Protein AF-A0A2N3E2C9-F1 (afdb_monomer)

Secondary structure (DSSP, 8-state):
-HHHHHHHIIIIIHHHHHHHHHTTTTTTTTS-TTSS-HHHHHHHHHHHH--HHHHHHHHHHHHHTT-HHHHHHHHHHHHHTT-PPPHHHHHHHHHHHHHHHHHHHHSTHHHHHHHSSSS---HHHHHHHHH-HHHHHHHHHHHHHHHHHHHT----HHHHHHHHHHHHHHHHHHHHTSTTHHHHHHHHHHHHHHHTT-S-HHHHHHHHHHHHHH--HHHHHHHHHH--TT-HHHHHHHHHHHHT-

Nearest PDB structures (foldseek):
  6yo8-assembly2_C  TM=3.132E-01  e=8.741E+00  Homo sapiens

Mean predicted aligned error: 12.41 Å

pLDDT: mean 72.97, std 18.37, range [33.19, 97.25]

Structure (mmCIF, N/CA/C/O backbone):
data_AF-A0A2N3E2C9-F1
#
_entry.id   AF-A0A2N3E2C9-F1
#
loop_
_atom_site.group_PDB
_atom_site.id
_atom_site.type_symbol
_atom_site.label_atom_id
_atom_site.label_alt_id
_atom_site.label_comp_id
_atom_site.label_asym_id
_atom_site.label_entity_id
_atom_site.label_seq_id
_atom_site.pdbx_PDB_ins_code
_atom_site.Cartn_x
_atom_site.Cartn_y
_atom_site.Cartn_z
_atom_site.occupancy
_atom_site.B_iso_or_equiv
_atom_site.auth_seq_id
_atom_site.auth_comp_id
_atom_site.auth_asym_id
_atom_site.auth_atom_id
_atom_site.pdbx_PDB_model_num
ATOM 1 N N . MET A 1 1 ? -4.154 -40.728 -37.761 1.00 55.84 1 MET A N 1
ATOM 2 C CA . MET A 1 1 ? -5.345 -39.916 -37.407 1.00 55.84 1 MET A CA 1
ATOM 3 C C . MET A 1 1 ? -5.747 -40.042 -35.940 1.00 55.84 1 MET A C 1
ATOM 5 O O . MET A 1 1 ? -5.733 -39.021 -35.275 1.00 55.84 1 MET A O 1
ATOM 9 N N . ARG A 1 2 ? -6.021 -41.240 -35.392 1.00 54.38 2 ARG A N 1
ATOM 10 C CA . ARG A 1 2 ? -6.391 -41.410 -33.965 1.00 54.38 2 ARG A CA 1
ATOM 11 C C . ARG A 1 2 ? -5.384 -40.816 -32.969 1.00 54.38 2 ARG A C 1
ATOM 13 O O . ARG A 1 2 ? -5.793 -40.107 -32.068 1.00 54.38 2 ARG A O 1
ATOM 20 N N . PHE A 1 3 ? -4.086 -41.024 -33.193 1.00 58.25 3 PHE A N 1
ATOM 21 C CA . PHE A 1 3 ? -3.029 -40.459 -32.345 1.00 58.25 3 PHE A CA 1
ATOM 22 C C . PHE A 1 3 ? -3.021 -38.923 -32.335 1.00 58.25 3 PHE A C 1
ATOM 24 O O . PHE A 1 3 ? -2.902 -38.310 -31.286 1.00 58.25 3 PHE A O 1
ATOM 31 N N . LEU A 1 4 ? -3.218 -38.303 -33.501 1.00 55.59 4 LEU A N 1
ATOM 32 C CA . LEU A 1 4 ? -3.217 -36.847 -33.657 1.00 55.59 4 LEU A CA 1
ATOM 33 C C . LEU A 1 4 ? -4.461 -36.221 -33.002 1.00 55.59 4 LEU A C 1
ATOM 35 O O . LEU A 1 4 ? -4.362 -35.188 -32.359 1.00 55.59 4 LEU A O 1
ATOM 39 N N . ILE A 1 5 ? -5.609 -36.902 -33.074 1.00 61.16 5 ILE A N 1
ATOM 40 C CA . ILE A 1 5 ? -6.845 -36.498 -32.387 1.00 61.16 5 ILE A CA 1
ATOM 41 C C . ILE A 1 5 ? -6.706 -36.659 -30.866 1.00 61.16 5 ILE A C 1
ATOM 43 O O . ILE A 1 5 ? -7.042 -35.737 -30.132 1.00 61.16 5 ILE A O 1
ATOM 47 N N . SER A 1 6 ? -6.166 -37.781 -30.381 1.00 53.38 6 SER A N 1
ATOM 48 C CA . SER A 1 6 ? -5.906 -37.982 -28.948 1.00 53.38 6 SER A CA 1
ATOM 49 C C . SER A 1 6 ? -4.900 -36.972 -28.394 1.00 53.38 6 SER A C 1
ATOM 51 O O . SER A 1 6 ? -5.087 -36.491 -27.283 1.00 53.38 6 SER A O 1
ATOM 53 N N . LEU A 1 7 ? -3.881 -36.605 -29.174 1.00 47.72 7 LEU A N 1
ATOM 54 C CA . LEU A 1 7 ? -2.896 -35.592 -28.801 1.00 47.72 7 LEU A CA 1
ATOM 55 C C . LEU A 1 7 ? -3.522 -34.193 -28.708 1.00 47.72 7 LEU A C 1
ATOM 57 O O . LEU A 1 7 ? -3.249 -33.469 -27.760 1.00 47.72 7 LEU A O 1
ATOM 61 N N . VAL A 1 8 ? -4.399 -33.831 -29.649 1.00 54.84 8 VAL A N 1
ATOM 62 C CA . VAL A 1 8 ? -5.126 -32.550 -29.630 1.00 54.84 8 VAL A CA 1
ATOM 63 C C . VAL A 1 8 ? -6.118 -32.488 -28.465 1.00 54.84 8 VAL A C 1
ATOM 65 O O . VAL A 1 8 ? -6.192 -31.472 -27.781 1.00 54.84 8 VAL A O 1
ATOM 68 N N . VAL A 1 9 ? -6.838 -33.577 -28.180 1.00 54.00 9 VAL A N 1
ATOM 69 C CA . VAL A 1 9 ? -7.725 -33.665 -27.007 1.00 54.00 9 VAL A CA 1
ATOM 70 C C . VAL A 1 9 ? -6.916 -33.549 -25.713 1.00 54.00 9 VAL A C 1
ATOM 72 O O . VAL A 1 9 ? -7.296 -32.804 -24.816 1.00 54.00 9 VAL A O 1
ATOM 75 N N . PHE A 1 10 ? -5.766 -34.213 -25.628 1.00 46.53 10 PHE A N 1
ATOM 76 C CA . PHE A 1 10 ? -4.900 -34.138 -24.455 1.00 46.53 10 PHE A CA 1
ATOM 77 C C . PHE A 1 10 ? -4.272 -32.747 -24.265 1.00 46.53 10 PHE A C 1
ATOM 79 O O . PHE A 1 10 ? -4.178 -32.282 -23.138 1.00 46.53 10 PHE A O 1
ATOM 86 N N . LEU A 1 11 ? -3.886 -32.056 -25.342 1.00 42.66 11 LEU A N 1
ATOM 87 C CA . LEU A 1 11 ? -3.261 -30.728 -25.263 1.00 42.66 11 LEU A CA 1
ATOM 88 C C . LEU A 1 11 ? -4.249 -29.569 -25.108 1.00 42.66 11 LEU A C 1
ATOM 90 O O . LEU A 1 11 ? -3.849 -28.526 -24.607 1.00 42.66 11 LEU A O 1
ATOM 94 N N . LEU A 1 12 ? -5.502 -29.712 -25.545 1.00 50.34 12 LEU A N 1
ATOM 95 C CA . LEU A 1 12 ? -6.482 -28.618 -25.496 1.00 50.34 12 LEU A CA 1
ATOM 96 C C . LEU A 1 12 ? -7.610 -28.870 -24.501 1.00 50.34 12 LEU A C 1
ATOM 98 O O . LEU A 1 12 ? -7.981 -27.971 -23.756 1.00 50.34 12 LEU A O 1
ATOM 102 N N . VAL A 1 13 ? -8.160 -30.082 -24.458 1.00 58.69 13 VAL A N 1
ATOM 103 C CA . VAL A 1 13 ? -9.345 -30.373 -23.636 1.00 58.69 13 VAL A CA 1
ATOM 104 C C . VAL A 1 13 ? -8.951 -30.635 -22.189 1.00 58.69 13 VAL A C 1
ATOM 106 O O . VAL A 1 13 ? -9.644 -30.189 -21.282 1.00 58.69 13 VAL A O 1
ATOM 109 N N . LEU A 1 14 ? -7.829 -31.318 -21.960 1.00 50.34 14 LEU A N 1
ATOM 110 C CA . LEU A 1 14 ? -7.386 -31.666 -20.611 1.00 50.34 14 LEU A CA 1
ATOM 111 C C . LEU A 1 14 ? -6.970 -30.439 -19.774 1.00 50.34 14 LEU A C 1
ATOM 113 O O . LEU A 1 14 ? -7.406 -30.367 -18.627 1.00 50.34 14 LEU A O 1
ATOM 117 N N . PRO A 1 15 ? -6.245 -29.435 -20.312 1.00 47.06 15 PRO A N 1
ATOM 118 C CA . PRO A 1 15 ? -5.951 -28.206 -19.572 1.00 47.06 15 PRO A CA 1
ATOM 119 C C . PRO A 1 15 ? -7.202 -27.377 -19.277 1.00 47.06 15 PRO A C 1
ATOM 121 O O . PRO A 1 15 ? -7.334 -26.843 -18.183 1.00 47.06 15 PRO A O 1
ATOM 124 N N . LEU A 1 16 ? -8.150 -27.308 -20.218 1.00 55.44 16 LEU A N 1
ATOM 125 C CA . LEU A 1 16 ? -9.416 -26.594 -20.014 1.00 55.44 16 LEU A CA 1
ATOM 126 C C . LEU A 1 16 ? -10.305 -27.293 -18.977 1.00 55.44 16 LEU A C 1
ATOM 128 O O . LEU A 1 16 ? -10.923 -26.634 -18.146 1.00 55.44 16 LEU A O 1
ATOM 132 N N . ALA A 1 17 ? -10.350 -28.627 -18.990 1.00 60.34 17 ALA A N 1
ATOM 133 C CA . ALA A 1 17 ? -11.067 -29.412 -17.991 1.00 60.34 17 ALA A CA 1
ATOM 134 C C . ALA A 1 17 ? -10.420 -29.298 -16.603 1.00 60.34 17 ALA A C 1
ATOM 136 O O . ALA A 1 17 ? -11.135 -29.182 -15.612 1.00 60.34 17 ALA A O 1
ATOM 137 N N . PHE A 1 18 ? -9.085 -29.283 -16.541 1.00 62.56 18 PHE A N 1
ATOM 138 C CA . PHE A 1 18 ? -8.328 -29.029 -15.317 1.00 62.56 18 PHE A CA 1
ATOM 139 C C . PHE A 1 18 ? -8.624 -27.630 -14.761 1.00 62.56 18 PHE A C 1
ATOM 141 O O . PHE A 1 18 ? -8.989 -27.508 -13.597 1.00 62.56 18 PHE A O 1
ATOM 148 N N . MET A 1 19 ? -8.572 -26.594 -15.604 1.00 52.78 19 MET A N 1
ATOM 149 C CA . MET A 1 19 ? -8.876 -25.209 -15.227 1.00 52.78 19 MET A CA 1
ATOM 150 C C . MET A 1 19 ? -10.311 -25.071 -14.692 1.00 52.78 19 MET A C 1
ATOM 152 O O . MET A 1 19 ? -10.522 -24.525 -13.615 1.00 52.78 19 MET A O 1
ATOM 156 N N . ALA A 1 20 ? -11.293 -25.670 -15.371 1.00 60.12 20 ALA A N 1
ATOM 157 C CA . ALA A 1 20 ? -12.693 -25.645 -14.944 1.00 60.12 20 ALA A CA 1
ATOM 158 C C . ALA A 1 20 ? -12.995 -26.508 -13.699 1.00 60.12 20 ALA A C 1
ATOM 160 O O . ALA A 1 20 ? -14.060 -26.358 -13.093 1.00 60.12 20 ALA A O 1
ATOM 161 N N . ALA A 1 21 ? -12.124 -27.461 -13.355 1.00 57.56 21 ALA A N 1
ATOM 162 C CA . ALA A 1 21 ? -12.207 -28.235 -12.117 1.00 57.56 21 ALA A CA 1
ATOM 163 C C . ALA A 1 21 ? -11.547 -27.484 -10.949 1.00 57.56 21 ALA A C 1
ATOM 165 O O . ALA A 1 21 ? -12.104 -27.475 -9.853 1.00 57.56 21 ALA A O 1
ATOM 166 N N . TYR A 1 22 ? -10.429 -26.803 -11.213 1.00 52.25 22 TYR A N 1
ATOM 167 C CA . TYR A 1 22 ? -9.741 -25.922 -10.271 1.00 52.25 22 TYR A CA 1
ATOM 168 C C . TYR A 1 22 ? -10.632 -24.746 -9.841 1.00 52.25 22 TYR A C 1
ATOM 170 O O . TYR A 1 22 ? -10.849 -24.549 -8.655 1.00 52.25 22 TYR A O 1
ATOM 178 N N . GLU A 1 23 ? -11.276 -24.046 -10.785 1.00 53.75 23 GLU A N 1
ATOM 179 C CA . GLU A 1 23 ? -12.220 -22.950 -10.477 1.00 53.75 23 GLU A CA 1
ATOM 180 C C . GLU A 1 23 ? -13.424 -23.380 -9.619 1.00 53.75 23 GLU A C 1
ATOM 182 O O . GLU A 1 23 ? -14.066 -22.549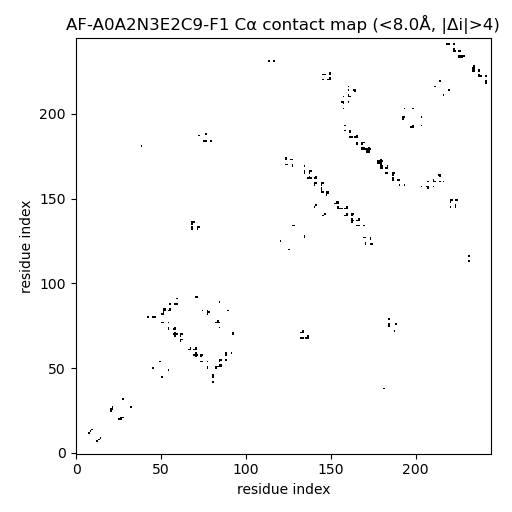 -8.981 1.00 53.75 23 GLU A O 1
ATOM 187 N N . ARG A 1 24 ? -13.766 -24.674 -9.623 1.00 68.31 24 ARG A N 1
ATOM 188 C CA . ARG A 1 24 ? -14.882 -25.236 -8.848 1.00 68.31 24 ARG A CA 1
ATOM 189 C C . ARG A 1 24 ? -14.447 -25.834 -7.506 1.00 68.31 24 ARG A C 1
ATOM 191 O O . ARG A 1 24 ? -15.281 -26.465 -6.859 1.00 68.31 24 ARG A O 1
ATOM 198 N N . GLY A 1 25 ? -13.175 -25.697 -7.125 1.00 60.81 25 GLY A N 1
ATOM 199 C CA . GLY A 1 25 ? -12.616 -26.262 -5.891 1.00 60.81 25 GLY A CA 1
ATOM 200 C C . GLY A 1 25 ? -12.553 -27.795 -5.875 1.00 60.81 25 GLY A C 1
ATOM 201 O O . GLY A 1 25 ? -12.375 -28.418 -4.834 1.00 60.81 25 GLY A O 1
ATOM 202 N N . LEU A 1 26 ? -12.718 -28.456 -7.029 1.00 71.44 26 LEU A N 1
ATOM 203 C CA . LEU A 1 26 ? -12.714 -29.926 -7.115 1.00 71.44 26 LEU A CA 1
ATOM 204 C C . LEU A 1 26 ? -11.304 -30.522 -6.989 1.00 71.44 26 LEU A C 1
ATOM 206 O O . LEU A 1 26 ? -11.154 -31.743 -6.982 1.00 71.44 26 LEU A O 1
ATOM 210 N N . LEU A 1 27 ? -10.280 -29.667 -6.951 1.00 58.41 27 LEU A N 1
ATOM 211 C CA . LEU A 1 27 ? -8.873 -30.044 -6.929 1.00 58.41 27 LEU A CA 1
ATOM 212 C C . LEU A 1 27 ? -8.145 -29.579 -5.662 1.00 58.41 27 LEU A C 1
ATOM 214 O O . LEU A 1 27 ? -6.959 -29.863 -5.559 1.00 58.41 27 LEU A O 1
ATOM 218 N N . ASP A 1 28 ? -8.823 -28.953 -4.696 1.00 61.00 28 ASP A N 1
ATOM 219 C CA . ASP A 1 28 ? -8.199 -28.368 -3.493 1.00 61.00 28 ASP A CA 1
ATOM 220 C C . ASP A 1 28 ? -7.498 -29.423 -2.611 1.00 61.00 28 ASP A C 1
ATOM 222 O O . ASP A 1 28 ? -6.504 -29.138 -1.950 1.00 61.00 28 ASP A O 1
ATOM 226 N N . GLU A 1 29 ? -7.960 -30.681 -2.648 1.00 67.12 29 GLU A N 1
ATOM 227 C CA . GLU A 1 29 ? -7.303 -31.816 -1.972 1.00 67.12 29 GLU A CA 1
ATOM 228 C C . GLU A 1 29 ? -6.007 -32.271 -2.682 1.00 67.12 29 GLU A C 1
ATOM 230 O O . GLU A 1 29 ? -5.136 -32.892 -2.072 1.00 67.12 29 GLU A O 1
ATOM 235 N N . TYR A 1 30 ? -5.858 -31.965 -3.975 1.00 60.06 30 TYR A N 1
ATOM 236 C CA . TYR A 1 30 ? -4.779 -32.465 -4.841 1.00 60.06 30 TYR A CA 1
ATOM 237 C C . TYR A 1 30 ? -3.796 -31.385 -5.302 1.00 60.06 30 TYR A C 1
ATOM 239 O O . TYR A 1 30 ? -2.662 -31.697 -5.670 1.00 60.06 30 TYR A O 1
ATOM 247 N N . VAL A 1 31 ? -4.226 -30.128 -5.309 1.00 52.94 31 VAL A N 1
ATOM 248 C CA . VAL A 1 31 ? -3.462 -28.957 -5.718 1.00 52.94 31 VAL A CA 1
ATOM 249 C C . VAL A 1 31 ? -3.421 -28.035 -4.504 1.00 52.94 31 VAL A C 1
ATOM 251 O O . VAL A 1 31 ? -4.411 -27.363 -4.234 1.00 52.94 31 VAL 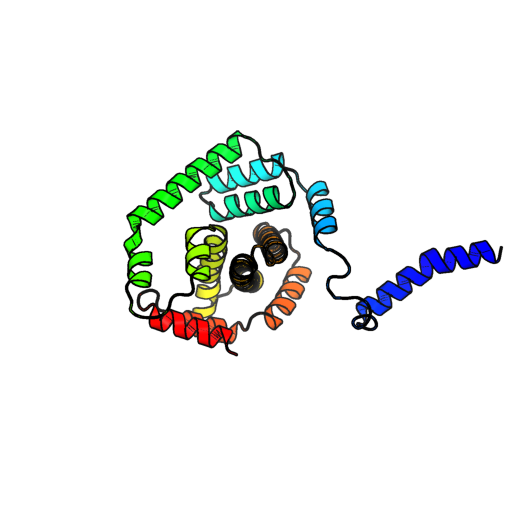A O 1
ATOM 254 N N . PRO A 1 32 ? -2.308 -28.019 -3.747 1.00 59.06 32 PRO A N 1
ATOM 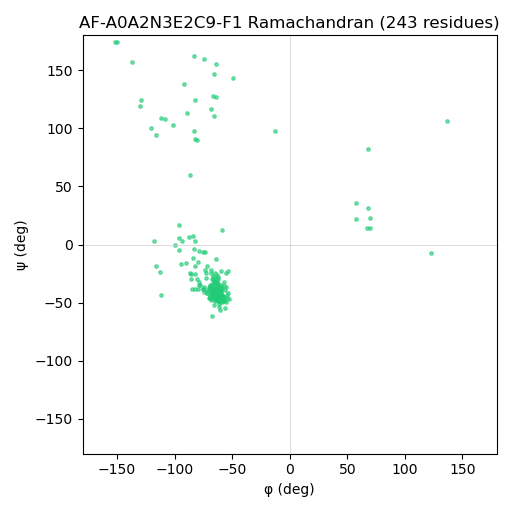255 C CA . PRO A 1 32 ? -2.108 -27.033 -2.690 1.00 59.06 32 PRO A CA 1
ATOM 256 C C . PRO A 1 32 ? -2.398 -25.623 -3.221 1.00 59.06 32 PRO A C 1
ATOM 258 O O . PRO A 1 32 ? -2.028 -25.334 -4.359 1.00 59.06 32 PRO A O 1
ATOM 261 N N . GLU A 1 33 ? -2.986 -24.734 -2.417 1.00 52.53 33 GLU A N 1
ATOM 262 C CA . GLU A 1 33 ? -3.226 -23.331 -2.818 1.00 52.53 33 GLU A CA 1
ATOM 263 C C . GLU A 1 33 ? -1.933 -22.630 -3.307 1.00 52.53 33 GLU A C 1
ATOM 265 O O . GLU A 1 33 ? -1.976 -21.731 -4.144 1.00 52.53 33 GLU A O 1
ATOM 270 N N . ASP A 1 34 ? -0.768 -23.134 -2.883 1.00 56.19 34 ASP A N 1
ATOM 271 C CA . ASP A 1 34 ? 0.570 -22.647 -3.237 1.00 56.19 34 ASP A CA 1
ATOM 272 C C . ASP A 1 34 ? 1.211 -23.370 -4.443 1.00 56.19 34 ASP A C 1
ATOM 274 O O . ASP A 1 34 ? 2.376 -23.133 -4.776 1.00 56.19 34 ASP A O 1
ATOM 278 N N . ALA A 1 35 ? 0.505 -24.307 -5.085 1.00 55.22 35 ALA A N 1
ATOM 279 C CA . ALA A 1 35 ? 1.072 -25.194 -6.107 1.00 55.22 35 ALA A CA 1
ATOM 280 C C . ALA A 1 35 ? 1.530 -24.452 -7.369 1.00 55.22 35 ALA A C 1
ATOM 282 O O . ALA A 1 35 ? 2.409 -24.934 -8.089 1.00 55.22 35 ALA A O 1
ATOM 283 N N . ILE A 1 36 ? 0.948 -23.280 -7.634 1.00 58.91 36 ILE A N 1
ATOM 284 C CA . ILE A 1 36 ? 1.396 -22.374 -8.686 1.00 58.91 36 ILE A CA 1
ATOM 285 C C . ILE A 1 36 ? 2.049 -21.168 -8.008 1.00 58.91 36 ILE A C 1
ATOM 287 O O . ILE A 1 36 ? 1.345 -20.329 -7.445 1.00 58.91 36 ILE A O 1
ATOM 291 N N . PRO A 1 37 ? 3.385 -21.025 -8.069 1.00 65.75 37 PRO A N 1
ATOM 292 C CA . PRO A 1 37 ? 4.034 -19.857 -7.501 1.00 65.75 37 PRO A CA 1
ATOM 293 C C . PRO A 1 37 ? 3.600 -18.624 -8.300 1.00 65.75 37 PRO A C 1
ATOM 295 O O . PRO A 1 37 ? 3.984 -18.462 -9.455 1.00 65.75 37 PRO A O 1
ATOM 298 N N . ALA A 1 38 ? 2.801 -17.745 -7.691 1.00 69.62 38 ALA A N 1
ATOM 299 C CA . ALA A 1 38 ? 2.317 -16.519 -8.333 1.00 69.62 38 ALA A CA 1
ATOM 300 C C . ALA A 1 38 ? 3.449 -15.514 -8.621 1.00 69.62 38 ALA A C 1
ATOM 302 O O . ALA A 1 38 ? 3.383 -14.748 -9.581 1.00 69.62 38 ALA A O 1
ATOM 303 N N . ALA A 1 39 ? 4.512 -15.529 -7.810 1.00 74.75 39 ALA A N 1
ATOM 304 C CA . ALA A 1 39 ? 5.593 -14.547 -7.874 1.00 74.75 39 ALA A CA 1
ATOM 305 C C . ALA A 1 39 ? 6.288 -14.459 -9.254 1.00 74.75 39 ALA A C 1
ATOM 307 O O . ALA A 1 39 ? 6.398 -13.347 -9.768 1.00 74.75 39 ALA A O 1
ATOM 308 N N . PRO A 1 40 ? 6.709 -15.567 -9.900 1.00 81.00 40 PRO A N 1
ATOM 309 C CA . PRO A 1 40 ? 7.227 -15.537 -11.269 1.00 81.00 40 PRO A CA 1
ATOM 310 C C . PRO A 1 40 ? 6.302 -14.861 -12.288 1.00 81.00 40 PRO A C 1
ATOM 312 O O . PRO A 1 40 ? 6.783 -14.089 -13.114 1.00 81.00 40 PRO A O 1
ATOM 315 N N . PHE A 1 41 ? 4.991 -15.112 -12.219 1.00 80.31 41 PHE A N 1
ATOM 316 C CA . PHE A 1 41 ? 4.023 -14.519 -13.147 1.00 80.31 41 PHE A CA 1
ATOM 317 C C . PHE A 1 41 ? 3.874 -13.015 -12.916 1.00 80.31 41 PHE A C 1
ATOM 319 O O . PHE A 1 41 ? 3.918 -12.244 -13.868 1.00 80.31 41 PHE A O 1
ATOM 326 N N . ILE A 1 42 ? 3.783 -12.586 -11.653 1.00 81.44 42 ILE A N 1
ATOM 327 C CA . ILE A 1 42 ? 3.700 -11.161 -11.300 1.00 81.44 42 ILE A CA 1
ATOM 328 C C . ILE A 1 42 ? 4.975 -10.423 -11.733 1.00 81.44 42 ILE A C 1
ATOM 330 O O . ILE A 1 42 ? 4.884 -9.332 -12.285 1.00 81.44 42 ILE A O 1
ATOM 334 N N . LYS A 1 43 ? 6.164 -11.010 -11.529 1.00 86.12 43 LYS A N 1
ATOM 335 C CA . LYS A 1 43 ? 7.428 -10.417 -12.001 1.00 86.12 43 LYS A CA 1
ATOM 336 C C . LYS A 1 43 ? 7.465 -10.278 -13.522 1.00 86.12 43 LYS A C 1
ATOM 338 O O . LYS A 1 43 ? 7.893 -9.238 -14.014 1.00 86.12 43 LYS A O 1
ATOM 343 N N . ALA A 1 44 ? 7.015 -11.303 -14.247 1.00 84.44 44 ALA A N 1
ATOM 344 C CA . ALA A 1 44 ? 6.953 -11.268 -15.705 1.00 84.44 44 ALA A CA 1
ATOM 345 C C . ALA A 1 44 ? 6.029 -10.141 -16.194 1.00 84.44 44 ALA A C 1
ATOM 347 O O . ALA A 1 44 ? 6.467 -9.301 -16.977 1.00 84.44 44 ALA A O 1
ATOM 348 N N . GLU A 1 45 ? 4.815 -10.053 -15.649 1.00 85.19 45 GLU A N 1
ATOM 349 C CA . GLU A 1 45 ? 3.851 -9.000 -15.989 1.00 85.19 45 GLU A CA 1
ATOM 350 C C . GLU A 1 45 ? 4.386 -7.597 -15.647 1.00 85.19 45 GLU A C 1
ATOM 352 O O . GLU A 1 45 ? 4.322 -6.678 -16.463 1.00 85.19 45 GLU A O 1
ATOM 357 N N . LEU A 1 46 ? 4.988 -7.424 -14.462 1.00 87.38 46 LEU A N 1
ATOM 358 C CA . LEU A 1 46 ? 5.611 -6.155 -14.075 1.00 87.38 46 LEU A CA 1
ATOM 359 C C . LEU A 1 46 ? 6.723 -5.759 -15.045 1.00 87.38 46 LEU A C 1
ATOM 361 O O . LEU A 1 46 ? 6.820 -4.587 -15.389 1.00 87.38 46 LEU A O 1
ATOM 365 N N . SER A 1 47 ? 7.547 -6.709 -15.489 1.00 90.06 47 SER A N 1
ATOM 366 C CA . SER A 1 47 ? 8.637 -6.433 -16.433 1.00 90.06 47 SER A CA 1
ATOM 367 C C . SER A 1 47 ? 8.161 -6.060 -17.836 1.00 90.06 47 SER A C 1
ATOM 369 O O . SER A 1 47 ? 8.895 -5.403 -18.572 1.00 90.06 47 SER A O 1
ATOM 371 N N . GLU A 1 48 ? 6.937 -6.444 -18.200 1.00 90.00 48 GLU A N 1
ATOM 372 C CA . GLU A 1 48 ? 6.288 -6.001 -19.434 1.00 90.00 48 GLU A CA 1
ATOM 373 C C . GLU A 1 48 ? 5.693 -4.592 -19.278 1.00 90.00 48 GLU A C 1
ATOM 375 O O . GLU A 1 48 ? 5.784 -3.770 -20.191 1.00 90.00 48 GLU A O 1
ATOM 380 N N . ALA A 1 49 ? 5.125 -4.289 -18.107 1.00 87.50 49 ALA A N 1
ATOM 381 C CA . ALA A 1 49 ? 4.424 -3.033 -17.846 1.00 87.50 49 ALA A CA 1
ATOM 382 C C . ALA A 1 49 ? 5.332 -1.868 -17.405 1.00 87.50 49 ALA A C 1
ATOM 384 O O . ALA A 1 49 ? 4.992 -0.704 -17.628 1.00 87.50 49 ALA A O 1
ATOM 385 N N . THR A 1 50 ? 6.455 -2.146 -16.741 1.00 93.44 50 THR A N 1
ATOM 386 C CA . THR A 1 50 ? 7.366 -1.135 -16.186 1.00 93.44 50 THR A CA 1
ATOM 387 C C . THR A 1 50 ? 8.817 -1.632 -16.158 1.00 93.44 50 THR A C 1
ATOM 389 O O . THR A 1 50 ? 9.132 -2.768 -16.506 1.00 93.44 50 THR A O 1
ATOM 392 N N . ASN A 1 51 ? 9.739 -0.749 -15.785 1.00 95.19 51 ASN A N 1
ATOM 393 C CA . ASN A 1 51 ? 11.156 -1.048 -15.624 1.00 95.19 51 ASN A CA 1
ATOM 394 C C . ASN A 1 51 ? 11.784 -0.113 -14.580 1.00 95.19 51 ASN A C 1
ATOM 396 O O . ASN A 1 51 ? 11.155 0.834 -14.110 1.00 95.19 51 ASN A O 1
ATOM 400 N N . GLY A 1 52 ? 13.055 -0.351 -14.249 1.00 95.88 52 GLY A N 1
ATOM 401 C CA . GLY A 1 52 ? 13.773 0.438 -13.247 1.00 95.88 52 GLY A CA 1
ATOM 402 C C . GLY A 1 52 ? 13.831 1.943 -13.538 1.00 95.88 52 GLY A C 1
ATOM 403 O O . GLY A 1 52 ? 13.780 2.734 -12.604 1.00 95.88 52 GLY A O 1
ATOM 404 N N . ALA A 1 53 ? 13.868 2.363 -14.809 1.00 95.88 53 ALA A N 1
ATOM 405 C CA . ALA A 1 53 ? 13.891 3.783 -15.170 1.00 95.88 53 ALA A CA 1
ATOM 406 C C . ALA A 1 53 ? 12.519 4.458 -14.987 1.00 95.88 53 ALA A C 1
ATOM 408 O O . ALA A 1 53 ? 12.456 5.574 -14.471 1.00 95.88 53 ALA A O 1
ATOM 409 N N . ASP A 1 54 ? 11.425 3.781 -15.357 1.00 95.81 54 ASP A N 1
ATOM 410 C CA . ASP A 1 54 ? 10.057 4.259 -15.094 1.00 95.81 54 ASP A CA 1
ATOM 411 C C . ASP A 1 54 ? 9.780 4.336 -13.586 1.00 95.81 54 ASP A C 1
ATOM 413 O O . ASP A 1 54 ? 9.298 5.356 -13.090 1.00 95.81 54 ASP A O 1
ATOM 417 N N . LEU A 1 55 ? 10.160 3.298 -12.833 1.00 95.56 55 LEU A N 1
ATOM 418 C CA . LEU A 1 55 ? 10.054 3.301 -11.372 1.00 95.56 55 LEU A CA 1
ATOM 419 C C . LEU A 1 55 ? 10.905 4.412 -10.751 1.00 95.56 55 LEU A C 1
ATOM 421 O O . LEU A 1 55 ? 10.416 5.109 -9.868 1.00 95.56 55 LEU A O 1
ATOM 425 N N . SER A 1 56 ? 12.118 4.653 -11.255 1.00 97.25 56 SER A N 1
ATOM 426 C CA . SER A 1 56 ? 12.944 5.790 -10.839 1.00 97.25 56 SER A CA 1
ATOM 427 C C . SER A 1 56 ? 12.237 7.129 -11.033 1.00 97.25 56 SER A C 1
ATOM 429 O O . SER A 1 56 ? 12.162 7.914 -10.093 1.00 97.25 56 SER A O 1
ATOM 431 N N . HIS A 1 57 ? 11.641 7.361 -12.203 1.00 96.56 57 HIS A N 1
ATOM 432 C CA . HIS A 1 57 ? 10.890 8.589 -12.468 1.00 96.56 57 HIS A CA 1
ATOM 433 C C . HIS A 1 57 ? 9.694 8.757 -11.513 1.00 96.56 57 HIS A C 1
ATOM 435 O O . HIS A 1 57 ? 9.432 9.857 -11.027 1.00 96.56 57 HIS A O 1
ATOM 441 N N . ARG A 1 58 ? 8.971 7.671 -11.209 1.00 94.19 58 ARG A N 1
ATOM 442 C CA . ARG A 1 58 ? 7.853 7.689 -10.246 1.00 94.19 58 ARG A CA 1
ATOM 443 C C . ARG A 1 58 ? 8.318 7.974 -8.823 1.00 94.19 58 ARG A C 1
ATOM 445 O O . ARG A 1 58 ? 7.653 8.728 -8.119 1.00 94.19 58 ARG A O 1
ATOM 452 N N . ILE A 1 59 ? 9.441 7.388 -8.413 1.00 95.25 59 ILE A N 1
ATOM 453 C CA . ILE A 1 59 ? 10.066 7.651 -7.113 1.00 95.25 59 ILE A CA 1
ATOM 454 C C . ILE A 1 59 ? 10.451 9.121 -7.025 1.00 95.25 59 ILE A C 1
ATOM 456 O O . ILE A 1 59 ? 10.074 9.790 -6.071 1.00 95.25 59 ILE A O 1
ATOM 460 N N . ASP A 1 60 ? 11.155 9.632 -8.029 1.00 96.12 60 ASP A N 1
ATOM 461 C CA . ASP A 1 60 ? 11.614 11.015 -8.063 1.00 96.12 60 ASP A CA 1
ATOM 462 C C . ASP A 1 60 ? 10.442 12.004 -7.998 1.00 96.12 60 ASP A C 1
ATOM 464 O O . ASP A 1 60 ? 10.485 12.930 -7.188 1.00 96.12 60 ASP A O 1
ATOM 468 N N . GLY A 1 61 ? 9.365 11.756 -8.751 1.00 95.31 61 GLY A N 1
ATOM 469 C CA . GLY A 1 61 ? 8.137 12.552 -8.670 1.00 95.31 61 GLY A CA 1
ATOM 470 C C . GLY A 1 61 ? 7.455 12.471 -7.300 1.00 95.31 61 GLY A C 1
ATOM 471 O O . GLY A 1 61 ? 7.061 13.494 -6.747 1.00 95.31 61 GLY A O 1
ATOM 472 N N . ALA A 1 62 ? 7.374 11.279 -6.701 1.00 91.19 62 ALA A N 1
ATOM 473 C CA . ALA A 1 62 ? 6.819 11.116 -5.358 1.00 91.19 62 ALA A CA 1
ATOM 474 C C . ALA A 1 62 ? 7.653 11.858 -4.297 1.00 91.19 62 ALA A C 1
ATOM 476 O O . ALA A 1 62 ? 7.093 12.472 -3.390 1.00 91.19 62 ALA A O 1
ATOM 477 N N . LEU A 1 63 ? 8.983 11.855 -4.420 1.00 91.12 63 LEU A N 1
ATOM 478 C CA . LEU A 1 63 ? 9.864 12.636 -3.549 1.00 91.12 63 LEU A CA 1
ATOM 479 C C . LEU A 1 63 ? 9.648 14.145 -3.729 1.00 91.12 63 LEU A C 1
ATOM 481 O O . LEU A 1 63 ? 9.564 14.860 -2.732 1.00 91.12 63 LEU A O 1
ATOM 485 N N . ASP A 1 64 ? 9.501 14.623 -4.966 1.00 93.75 64 ASP A N 1
ATOM 486 C CA . ASP A 1 64 ? 9.237 16.040 -5.261 1.00 93.75 64 ASP A CA 1
ATOM 487 C C . ASP A 1 64 ? 7.903 16.518 -4.657 1.00 93.75 64 ASP A C 1
ATOM 489 O O . ASP A 1 64 ? 7.785 17.650 -4.179 1.00 93.75 64 ASP A O 1
ATOM 493 N N . GLU A 1 65 ? 6.906 15.636 -4.608 1.00 90.31 65 GLU A N 1
ATOM 494 C CA . GLU A 1 65 ? 5.592 15.889 -4.008 1.00 90.31 65 GLU A CA 1
ATOM 495 C C . GLU A 1 65 ? 5.565 15.703 -2.478 1.00 90.31 65 GLU A C 1
ATOM 497 O O . GLU A 1 65 ? 4.517 15.873 -1.853 1.00 90.31 65 GLU A O 1
ATOM 502 N N . ASN A 1 66 ? 6.702 15.396 -1.839 1.00 82.12 66 ASN A N 1
ATOM 503 C CA . ASN A 1 66 ? 6.802 15.000 -0.424 1.00 82.12 66 ASN A CA 1
ATOM 504 C C . ASN A 1 66 ? 5.962 13.751 -0.076 1.00 82.12 66 ASN A C 1
ATOM 506 O O . ASN A 1 66 ? 5.636 13.502 1.088 1.00 82.12 66 ASN A O 1
ATOM 510 N N . ALA A 1 67 ? 5.630 12.931 -1.072 1.00 83.12 67 ALA A N 1
ATOM 511 C CA . ALA A 1 67 ? 4.943 11.655 -0.930 1.00 83.12 67 ALA A CA 1
ATOM 512 C C . ALA A 1 67 ? 5.956 10.527 -0.658 1.00 83.12 67 ALA A C 1
ATOM 514 O O . ALA A 1 67 ? 6.069 9.558 -1.408 1.00 83.12 67 ALA A O 1
ATOM 515 N N . TYR A 1 68 ? 6.711 10.652 0.437 1.00 82.62 68 TYR A N 1
ATOM 516 C CA . TYR A 1 68 ? 7.824 9.749 0.747 1.00 82.62 68 TYR A CA 1
ATOM 517 C C . TYR A 1 68 ? 7.409 8.274 0.887 1.00 82.62 68 TYR A C 1
ATOM 519 O O . TYR A 1 68 ? 8.104 7.388 0.394 1.00 82.62 68 TYR A O 1
ATOM 527 N N . ASP A 1 69 ? 6.244 8.002 1.481 1.00 75.81 69 ASP A N 1
ATOM 528 C CA . ASP A 1 69 ? 5.712 6.636 1.597 1.00 75.81 69 ASP A CA 1
ATOM 529 C C . ASP A 1 69 ? 5.495 5.989 0.218 1.00 75.81 69 ASP A C 1
ATOM 531 O O . ASP A 1 69 ? 5.738 4.796 0.029 1.00 75.81 69 ASP A O 1
ATOM 535 N N . ASP A 1 70 ? 5.075 6.788 -0.767 1.00 84.50 70 ASP A N 1
ATOM 536 C CA . ASP A 1 70 ? 4.819 6.311 -2.120 1.00 84.50 70 ASP A CA 1
ATOM 537 C C . ASP A 1 70 ? 6.149 6.044 -2.852 1.00 84.50 70 ASP A C 1
ATOM 539 O O . ASP A 1 70 ? 6.285 5.043 -3.558 1.00 84.50 70 ASP A O 1
ATOM 543 N N . ALA A 1 71 ? 7.166 6.878 -2.613 1.00 89.38 71 ALA A N 1
ATOM 544 C CA . ALA A 1 71 ? 8.527 6.673 -3.108 1.00 89.38 71 ALA A CA 1
ATOM 545 C C . ALA A 1 71 ? 9.147 5.361 -2.586 1.00 89.38 71 ALA A C 1
ATOM 547 O O . ALA A 1 71 ? 9.721 4.592 -3.358 1.00 89.38 71 ALA A O 1
ATOM 548 N N . VAL A 1 72 ? 8.987 5.063 -1.292 1.00 85.88 72 VAL A N 1
ATOM 549 C CA . VAL A 1 72 ? 9.458 3.800 -0.695 1.00 85.88 72 VAL A CA 1
ATOM 550 C C . VAL A 1 72 ? 8.731 2.607 -1.302 1.00 85.88 72 VAL A C 1
ATOM 552 O O . VAL A 1 72 ? 9.362 1.622 -1.674 1.00 85.88 72 VAL A O 1
ATOM 555 N N . MET A 1 73 ? 7.412 2.700 -1.450 1.00 84.31 73 MET A N 1
ATOM 556 C CA . MET A 1 73 ? 6.602 1.643 -2.048 1.00 84.31 73 MET A CA 1
ATOM 557 C C . MET A 1 73 ? 7.068 1.292 -3.472 1.00 84.31 73 MET A C 1
ATOM 559 O O . MET A 1 73 ? 7.212 0.111 -3.791 1.00 84.31 73 MET A O 1
ATOM 563 N N . TYR A 1 74 ? 7.351 2.283 -4.324 1.00 91.25 74 TYR A N 1
ATOM 564 C CA . TYR A 1 74 ? 7.913 2.022 -5.655 1.00 91.25 74 TYR A CA 1
ATOM 565 C C . TYR A 1 74 ? 9.303 1.378 -5.586 1.00 91.25 74 TYR A C 1
ATOM 567 O O . TYR A 1 74 ? 9.593 0.475 -6.372 1.00 91.25 74 TYR A O 1
ATOM 575 N N . ALA A 1 75 ? 10.144 1.791 -4.634 1.00 90.50 75 ALA A N 1
ATOM 576 C CA . ALA A 1 75 ? 11.461 1.193 -4.427 1.00 90.50 75 ALA A CA 1
ATOM 577 C C . ALA A 1 75 ? 11.375 -0.276 -3.976 1.00 90.50 75 ALA A C 1
ATOM 579 O O . ALA A 1 75 ? 12.166 -1.103 -4.427 1.00 90.50 75 ALA A O 1
ATOM 580 N N . GLU A 1 76 ? 10.393 -0.630 -3.146 1.00 85.50 76 GLU A N 1
ATOM 581 C CA . GLU A 1 76 ? 10.139 -2.018 -2.742 1.00 85.50 76 GLU A CA 1
ATOM 582 C C . GLU A 1 76 ? 9.677 -2.890 -3.909 1.00 85.50 76 GLU A C 1
ATOM 584 O O . GLU A 1 76 ? 10.152 -4.016 -4.054 1.00 85.50 76 GLU A O 1
ATOM 589 N N . ILE A 1 77 ? 8.793 -2.367 -4.767 1.00 88.25 77 ILE A N 1
ATOM 590 C CA . ILE A 1 77 ? 8.374 -3.059 -5.994 1.00 88.25 77 ILE A CA 1
ATOM 591 C C . ILE A 1 77 ? 9.593 -3.292 -6.896 1.00 88.25 77 ILE A C 1
ATOM 593 O O . ILE A 1 77 ? 9.787 -4.410 -7.375 1.00 88.25 77 ILE A O 1
ATOM 597 N N . ALA A 1 78 ? 10.436 -2.270 -7.081 1.00 92.06 78 ALA A N 1
ATOM 598 C CA . ALA A 1 78 ? 11.656 -2.363 -7.880 1.00 92.06 78 ALA A CA 1
ATOM 599 C C . ALA A 1 78 ? 12.623 -3.424 -7.327 1.00 92.06 78 ALA A C 1
ATOM 601 O O . ALA A 1 78 ? 13.085 -4.290 -8.069 1.00 92.06 78 ALA A O 1
ATOM 602 N N . ALA A 1 79 ? 12.877 -3.400 -6.016 1.00 90.00 79 ALA A N 1
ATOM 603 C CA . ALA A 1 79 ? 13.762 -4.350 -5.351 1.00 90.00 79 ALA A CA 1
ATOM 604 C C . ALA A 1 79 ? 13.220 -5.784 -5.421 1.00 90.00 79 ALA A C 1
ATOM 606 O O . ALA A 1 79 ? 13.964 -6.713 -5.726 1.00 90.00 79 ALA A O 1
ATOM 607 N N . TRP A 1 80 ? 11.919 -5.973 -5.182 1.00 86.50 80 TRP A N 1
ATOM 608 C CA . TRP A 1 80 ? 11.288 -7.288 -5.239 1.00 86.50 80 TRP A CA 1
ATOM 609 C C . TRP A 1 80 ? 11.295 -7.871 -6.653 1.00 86.50 80 TRP A C 1
ATOM 611 O O . TRP A 1 80 ? 11.537 -9.068 -6.809 1.00 86.50 80 TRP A O 1
ATOM 621 N N . ALA A 1 81 ? 11.046 -7.046 -7.675 1.00 89.94 81 ALA A N 1
ATOM 622 C CA . ALA A 1 81 ? 11.004 -7.453 -9.078 1.00 89.94 81 ALA A CA 1
ATOM 623 C C . ALA A 1 81 ? 12.384 -7.491 -9.764 1.00 89.94 81 ALA A C 1
ATOM 625 O O . ALA A 1 81 ? 12.444 -7.697 -10.974 1.00 89.94 81 ALA A O 1
ATOM 626 N N . ASP A 1 82 ? 13.477 -7.314 -9.012 1.00 92.44 82 ASP A N 1
ATOM 627 C CA . ASP A 1 82 ? 14.855 -7.290 -9.524 1.00 92.44 82 ASP A CA 1
ATOM 628 C C . ASP A 1 82 ? 15.085 -6.213 -10.609 1.00 92.44 82 ASP A C 1
ATOM 630 O O . ASP A 1 82 ? 15.846 -6.398 -11.561 1.00 92.44 82 ASP A O 1
ATOM 634 N N . MET A 1 83 ? 14.421 -5.062 -10.466 1.00 95.00 83 MET A N 1
ATOM 635 C CA . MET A 1 83 ? 14.508 -3.922 -11.378 1.00 95.00 83 MET A CA 1
ATOM 636 C C . MET A 1 83 ? 15.432 -2.843 -10.795 1.00 95.00 83 MET A C 1
ATOM 638 O O . MET A 1 83 ? 15.018 -2.106 -9.899 1.00 95.00 83 MET A O 1
ATOM 642 N N . PRO A 1 84 ? 16.680 -2.708 -11.278 1.00 95.50 84 PRO A N 1
ATOM 643 C CA . PRO A 1 84 ? 17.627 -1.757 -10.706 1.00 95.50 84 PRO A CA 1
ATOM 644 C C . PRO A 1 84 ? 17.181 -0.310 -10.943 1.00 95.50 84 PRO A C 1
ATOM 646 O O . PRO A 1 84 ? 16.930 0.095 -12.080 1.00 95.50 84 PRO A O 1
ATOM 649 N N . LEU A 1 85 ? 17.122 0.471 -9.864 1.00 97.00 85 LEU A N 1
ATOM 650 C CA . LEU A 1 85 ? 16.871 1.912 -9.907 1.00 97.00 85 LEU A CA 1
ATOM 651 C C . LEU A 1 85 ? 18.104 2.674 -10.403 1.00 97.00 85 LEU A C 1
ATOM 653 O O . LEU A 1 85 ? 19.236 2.183 -10.325 1.00 97.00 85 LEU A O 1
ATOM 657 N N . THR A 1 86 ? 17.902 3.899 -10.890 1.00 97.19 86 THR A N 1
ATOM 658 C CA . THR A 1 86 ? 19.032 4.765 -11.245 1.00 97.19 86 THR A CA 1
ATOM 659 C C . THR A 1 86 ? 19.839 5.154 -9.994 1.00 97.19 86 THR A C 1
ATOM 661 O O . THR A 1 86 ? 19.258 5.323 -8.915 1.00 97.19 86 THR A O 1
ATOM 664 N N . PRO A 1 87 ? 21.173 5.330 -10.107 1.00 95.81 87 PRO A N 1
ATOM 665 C CA . PRO A 1 87 ? 22.011 5.712 -8.969 1.00 95.81 87 PRO A CA 1
ATOM 666 C C . PRO A 1 87 ? 21.573 7.019 -8.298 1.00 95.81 87 PRO A C 1
ATOM 668 O O . PRO A 1 87 ? 21.643 7.133 -7.076 1.00 95.81 87 PRO A O 1
ATOM 671 N N . ASP A 1 88 ? 21.091 7.981 -9.088 1.00 95.56 88 ASP A N 1
ATOM 672 C CA . ASP A 1 88 ? 20.646 9.281 -8.587 1.00 95.56 88 ASP A CA 1
ATOM 673 C C . ASP A 1 88 ? 19.373 9.144 -7.740 1.00 95.56 88 ASP A C 1
ATOM 675 O O . ASP A 1 88 ? 19.333 9.633 -6.609 1.00 95.56 88 ASP A O 1
ATOM 679 N N . THR A 1 89 ? 18.367 8.407 -8.229 1.00 96.75 89 THR A N 1
ATOM 680 C CA . THR A 1 89 ? 17.151 8.104 -7.456 1.00 96.75 89 THR A CA 1
ATOM 681 C C . THR A 1 89 ? 17.494 7.371 -6.154 1.00 96.75 89 THR A C 1
ATOM 683 O O . THR A 1 89 ? 16.971 7.712 -5.091 1.00 96.75 89 THR A O 1
ATOM 686 N N . GLN A 1 90 ? 18.400 6.386 -6.207 1.00 93.62 90 GLN A N 1
ATOM 687 C CA . GLN A 1 90 ? 18.827 5.643 -5.018 1.00 93.62 90 GLN A CA 1
ATOM 688 C C . GLN A 1 90 ? 19.475 6.573 -3.981 1.00 93.62 90 GLN A C 1
ATOM 690 O O . GLN A 1 90 ? 19.138 6.513 -2.798 1.00 93.62 90 GLN A O 1
ATOM 695 N N . ALA A 1 91 ? 20.347 7.485 -4.421 1.00 93.38 91 ALA A N 1
ATOM 696 C CA . ALA A 1 91 ? 20.994 8.451 -3.537 1.00 93.38 91 ALA A CA 1
ATOM 697 C C . ALA A 1 91 ? 19.985 9.416 -2.889 1.00 93.38 91 ALA A C 1
ATOM 699 O O . ALA A 1 91 ? 20.121 9.752 -1.708 1.00 93.38 91 ALA A O 1
ATOM 700 N N . ARG A 1 92 ? 18.955 9.842 -3.634 1.00 92.31 92 ARG A N 1
ATOM 701 C CA . ARG A 1 92 ? 17.863 10.676 -3.109 1.00 92.31 92 ARG A CA 1
ATOM 702 C C . ARG A 1 92 ? 17.047 9.946 -2.043 1.00 92.31 92 ARG A C 1
ATOM 704 O O . ARG A 1 92 ? 16.827 10.504 -0.969 1.00 92.31 92 ARG A O 1
ATOM 711 N N . LEU A 1 93 ? 16.654 8.696 -2.302 1.00 88.88 93 LEU A N 1
ATOM 712 C CA . LEU A 1 93 ? 15.946 7.857 -1.328 1.00 88.88 93 LEU A CA 1
ATOM 713 C C . LEU A 1 93 ? 16.749 7.682 -0.035 1.00 88.88 93 LEU A C 1
ATOM 715 O O . LEU A 1 93 ? 16.191 7.805 1.058 1.00 88.88 93 LEU A O 1
ATOM 719 N N . ASP A 1 94 ? 18.053 7.431 -0.148 1.00 86.81 94 ASP A N 1
ATOM 720 C CA . ASP A 1 94 ? 18.935 7.250 1.006 1.00 86.81 94 ASP A CA 1
ATOM 721 C C . ASP A 1 94 ? 19.082 8.537 1.832 1.00 86.81 94 ASP A C 1
ATOM 723 O O . ASP A 1 94 ? 19.103 8.481 3.070 1.00 86.81 94 ASP A O 1
ATOM 727 N N . ALA A 1 95 ? 19.147 9.696 1.168 1.00 84.81 95 ALA A N 1
ATOM 728 C CA . ALA A 1 95 ? 19.209 11.004 1.817 1.00 84.81 95 ALA A CA 1
ATOM 729 C C . ALA A 1 95 ? 17.928 11.311 2.611 1.00 84.81 95 ALA A C 1
ATOM 731 O O . ALA A 1 95 ? 18.010 11.667 3.792 1.00 84.81 95 ALA A O 1
ATOM 732 N N . GLU A 1 96 ? 16.759 11.095 2.006 1.00 80.50 96 GLU A N 1
ATOM 733 C CA . GLU A 1 96 ? 15.460 11.277 2.665 1.00 80.50 96 GLU A CA 1
ATOM 734 C C . GLU A 1 96 ? 15.257 10.278 3.811 1.00 80.50 96 GLU A C 1
ATOM 736 O O . GLU A 1 96 ? 14.864 10.652 4.918 1.00 80.50 96 GLU A O 1
ATOM 741 N N . ASN A 1 97 ? 15.650 9.014 3.623 1.00 74.50 97 ASN A N 1
ATOM 742 C CA . ASN A 1 97 ? 15.603 8.003 4.682 1.00 74.50 97 ASN A CA 1
ATOM 743 C C . ASN A 1 97 ? 16.497 8.389 5.871 1.00 74.50 97 ASN A C 1
ATOM 745 O O . ASN A 1 97 ? 16.148 8.207 7.041 1.00 74.50 97 ASN A O 1
ATOM 749 N N . ALA A 1 98 ? 17.692 8.918 5.602 1.00 71.62 98 ALA A N 1
ATOM 750 C CA . ALA A 1 98 ? 18.584 9.398 6.651 1.00 71.62 98 ALA A CA 1
ATOM 751 C C . ALA A 1 98 ? 17.983 10.587 7.421 1.00 71.62 98 ALA A C 1
ATOM 753 O O . ALA A 1 98 ? 18.147 10.656 8.646 1.00 71.62 98 ALA A O 1
ATOM 754 N N . PHE A 1 99 ? 17.275 11.488 6.736 1.00 64.56 99 PHE A N 1
ATOM 755 C CA . PHE A 1 99 ? 16.547 12.590 7.362 1.00 64.56 99 PHE A CA 1
ATOM 756 C C . PHE A 1 99 ? 15.388 12.080 8.228 1.00 64.56 99 PHE A C 1
ATOM 758 O O . PHE A 1 99 ? 15.361 12.378 9.424 1.00 64.56 99 PHE A O 1
ATOM 765 N N . ALA A 1 100 ? 14.515 11.228 7.682 1.00 61.62 100 ALA A N 1
ATOM 766 C CA . ALA A 1 100 ? 13.397 10.620 8.403 1.00 61.62 100 ALA A CA 1
ATOM 767 C C . ALA A 1 100 ? 13.871 9.878 9.663 1.00 61.62 100 ALA A C 1
ATOM 769 O O . ALA A 1 100 ? 13.413 10.166 10.769 1.00 61.62 100 ALA A O 1
ATOM 770 N N . ARG A 1 101 ? 14.889 9.013 9.546 1.00 61.00 101 ARG A N 1
ATOM 771 C CA . ARG A 1 101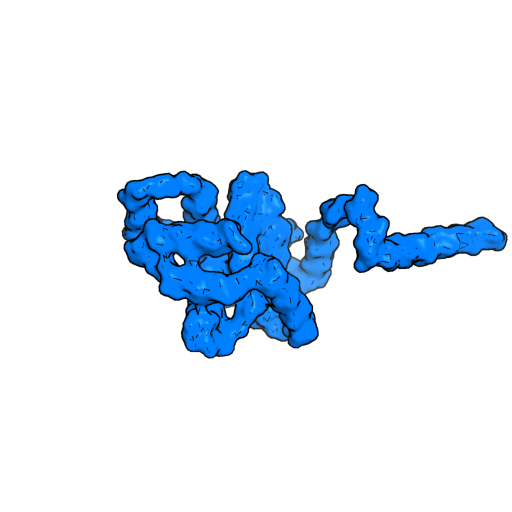 ? 15.485 8.311 10.699 1.00 61.00 101 ARG A CA 1
ATOM 772 C C . ARG A 1 101 ? 16.062 9.265 11.742 1.00 61.00 101 ARG A C 1
ATOM 774 O O . ARG A 1 101 ? 16.018 8.956 12.932 1.00 61.00 101 ARG A O 1
ATOM 781 N N . ARG A 1 102 ? 16.629 10.404 11.335 1.00 56.97 102 ARG A N 1
ATOM 782 C CA . ARG A 1 102 ? 17.167 11.415 12.260 1.00 56.97 102 ARG A CA 1
ATOM 783 C C . ARG A 1 102 ? 16.051 12.155 12.993 1.00 56.97 102 ARG A C 1
ATOM 785 O O . ARG A 1 102 ? 16.181 12.363 14.197 1.00 56.97 102 ARG A O 1
ATOM 792 N N . VAL A 1 103 ? 14.970 12.506 12.299 1.00 55.28 103 VAL A N 1
ATOM 793 C CA . VAL A 1 103 ? 13.772 13.095 12.910 1.00 55.28 103 VAL A CA 1
ATOM 794 C C . VAL A 1 103 ? 13.177 12.108 13.909 1.00 55.28 103 VAL A C 1
ATOM 796 O O . VAL A 1 103 ? 13.126 12.429 15.087 1.00 55.28 103 VAL A O 1
ATOM 799 N N . THR A 1 104 ? 12.891 10.867 13.513 1.00 50.88 104 THR A N 1
ATOM 800 C CA . THR A 1 104 ? 12.333 9.838 14.410 1.00 50.88 104 THR A CA 1
ATOM 801 C C . THR A 1 104 ? 13.196 9.590 15.653 1.00 50.88 104 THR A C 1
ATOM 803 O O . THR A 1 104 ? 12.665 9.456 16.754 1.00 50.88 104 THR A O 1
ATOM 806 N N . ARG A 1 105 ? 14.532 9.590 15.522 1.00 51.00 105 ARG A N 1
ATOM 807 C CA . ARG A 1 105 ? 15.453 9.474 16.672 1.00 51.00 105 ARG A CA 1
ATOM 808 C C . ARG A 1 105 ? 15.415 10.690 17.600 1.00 51.00 105 ARG A C 1
ATOM 810 O O . ARG A 1 105 ? 15.558 10.523 18.807 1.00 51.00 105 ARG A O 1
ATOM 817 N N . ASN A 1 106 ? 15.226 11.892 17.060 1.00 43.19 106 ASN A N 1
ATOM 818 C CA . ASN A 1 106 ? 15.202 13.135 17.837 1.00 43.19 106 ASN A CA 1
ATOM 819 C C . ASN A 1 106 ? 13.811 13.464 18.410 1.00 43.19 106 ASN A C 1
ATOM 821 O O . ASN A 1 106 ? 13.719 14.143 19.427 1.00 43.19 106 ASN A O 1
ATOM 825 N N . THR A 1 107 ? 12.733 12.972 17.796 1.00 43.41 107 THR A N 1
ATOM 826 C CA . THR A 1 107 ? 11.337 13.136 18.240 1.00 43.41 107 THR A CA 1
ATOM 827 C C . THR A 1 107 ? 10.846 11.936 19.055 1.00 43.41 107 THR A C 1
ATOM 829 O O . THR A 1 107 ? 9.645 11.763 19.244 1.00 43.41 107 THR A O 1
ATOM 832 N N . GLY A 1 108 ? 11.760 11.101 19.561 1.00 39.94 108 GLY A N 1
ATOM 833 C CA . GLY A 1 108 ? 11.481 9.839 20.248 1.00 39.94 108 GLY A CA 1
ATOM 834 C C . GLY A 1 108 ? 10.608 9.909 21.509 1.00 39.94 108 GLY A C 1
ATOM 835 O O . GLY A 1 108 ? 10.536 8.913 22.214 1.00 39.94 108 GLY A O 1
ATOM 836 N N . SER A 1 109 ? 9.922 11.010 21.829 1.00 41.44 109 SER A N 1
ATOM 837 C CA . SER A 1 109 ? 8.986 11.069 22.960 1.00 41.44 109 SER A CA 1
ATOM 838 C C . SER A 1 109 ? 7.767 10.156 22.773 1.00 41.44 109 SER A C 1
ATOM 840 O O . SER A 1 109 ? 7.304 9.573 23.749 1.00 41.44 109 SER A O 1
ATOM 842 N N . PHE A 1 110 ? 7.299 9.945 21.537 1.00 39.62 110 PHE A N 1
ATOM 843 C CA . PHE A 1 110 ? 6.154 9.067 21.258 1.00 39.62 110 PHE A CA 1
ATOM 844 C C . PHE A 1 110 ? 6.522 7.573 21.352 1.00 39.62 110 PHE A C 1
ATOM 846 O O . PHE A 1 110 ? 5.785 6.774 21.921 1.00 39.62 110 PHE A O 1
ATOM 853 N N . VAL A 1 111 ? 7.725 7.209 20.890 1.00 40.59 111 VAL A N 1
ATOM 854 C CA . VAL A 1 111 ? 8.279 5.848 21.015 1.00 40.59 111 VAL A CA 1
ATOM 855 C C . VAL A 1 111 ? 8.696 5.556 22.460 1.00 40.59 111 VAL A C 1
ATOM 857 O O . VAL A 1 111 ? 8.431 4.474 22.965 1.00 40.59 111 VAL A O 1
ATOM 860 N N . THR A 1 112 ? 9.282 6.528 23.168 1.00 36.97 112 THR A N 1
ATOM 861 C CA . THR A 1 112 ? 9.700 6.345 24.569 1.00 36.97 112 THR A CA 1
ATOM 862 C C . THR A 1 112 ? 8.495 6.210 25.506 1.00 36.97 112 THR A C 1
ATOM 864 O O . THR A 1 112 ? 8.540 5.371 26.394 1.00 36.97 112 THR A O 1
ATOM 867 N N . GLY A 1 113 ? 7.395 6.945 25.283 1.00 36.06 113 GLY A N 1
ATOM 868 C CA . GLY A 1 113 ? 6.155 6.800 26.064 1.00 36.06 113 GLY A CA 1
ATOM 869 C C . GLY A 1 113 ? 5.438 5.455 25.871 1.00 36.06 113 GLY A C 1
ATOM 870 O O . GLY A 1 113 ? 4.776 4.977 26.788 1.00 36.06 113 GLY A O 1
ATOM 871 N N . PHE A 1 114 ? 5.621 4.809 24.713 1.00 36.34 114 PHE A N 1
ATOM 872 C CA . PHE A 1 114 ? 5.182 3.431 24.457 1.00 36.34 114 PHE A CA 1
ATOM 873 C C . PHE A 1 114 ? 6.130 2.387 25.078 1.00 36.34 114 PHE A C 1
ATOM 875 O O . PHE A 1 114 ? 5.667 1.354 25.545 1.00 36.34 114 PHE A O 1
ATOM 882 N N . VAL A 1 115 ? 7.433 2.684 25.155 1.00 38.06 115 VAL A N 1
ATOM 883 C CA . VAL A 1 115 ? 8.492 1.808 25.704 1.00 38.06 115 VAL A CA 1
ATOM 884 C C . VAL A 1 115 ? 8.574 1.818 27.238 1.00 38.06 115 VAL A C 1
ATOM 886 O O . VAL A 1 115 ? 8.993 0.828 27.832 1.00 38.06 115 VAL A O 1
ATOM 889 N N . THR A 1 116 ? 8.212 2.912 27.915 1.00 41.22 116 THR A N 1
ATOM 890 C CA . THR A 1 116 ? 8.346 3.012 29.384 1.00 41.22 116 THR A CA 1
ATOM 891 C C . THR A 1 116 ? 7.072 2.673 30.160 1.00 41.22 116 THR A C 1
ATOM 893 O O . THR A 1 116 ? 7.111 2.619 31.389 1.00 41.22 116 THR A O 1
ATOM 896 N N . GLY A 1 117 ? 5.951 2.417 29.479 1.00 37.12 117 GLY A N 1
ATOM 897 C CA . GLY A 1 117 ? 4.686 2.025 30.101 1.00 37.12 117 GLY A CA 1
ATOM 898 C C . GLY A 1 117 ? 4.642 0.533 30.424 1.00 37.12 117 GLY A C 1
ATOM 899 O O . GLY A 1 117 ? 4.236 -0.265 29.589 1.00 37.12 117 GLY A O 1
ATOM 900 N N . GLU A 1 118 ? 5.080 0.182 31.633 1.00 38.44 118 GLU A N 1
ATOM 901 C CA . GLU A 1 118 ? 4.986 -1.122 32.307 1.00 38.44 118 GLU A CA 1
ATOM 902 C C . GLU A 1 118 ? 4.025 -2.145 31.660 1.00 38.44 118 GLU A C 1
ATOM 904 O O . GLU A 1 118 ? 2.823 -2.172 31.921 1.00 38.44 118 GLU A O 1
ATOM 909 N N . GLY A 1 119 ? 4.595 -3.055 30.862 1.00 33.19 119 GLY A N 1
ATOM 910 C CA . GLY A 1 119 ? 3.985 -4.344 30.537 1.00 33.19 119 GLY A CA 1
ATOM 911 C C . GLY A 1 119 ? 4.082 -4.747 29.068 1.00 33.19 119 GLY A C 1
ATOM 912 O O . GLY A 1 119 ? 3.305 -4.275 28.250 1.00 33.19 119 GLY A O 1
ATOM 913 N N . GLY A 1 120 ? 4.957 -5.712 28.770 1.00 41.00 120 GLY A N 1
ATOM 914 C CA . GLY A 1 120 ? 4.809 -6.706 27.694 1.00 41.00 120 GLY A CA 1
ATOM 915 C C . GLY A 1 120 ? 4.881 -6.213 26.247 1.00 41.00 120 GLY A C 1
ATOM 916 O O . GLY A 1 120 ? 3.849 -6.089 25.591 1.00 41.00 120 GLY A O 1
ATOM 917 N N . ASP A 1 121 ? 6.094 -6.043 25.722 1.00 44.16 121 ASP A N 1
ATOM 918 C CA . ASP A 1 121 ? 6.330 -5.778 24.300 1.00 44.16 121 ASP A CA 1
ATOM 919 C C . ASP A 1 121 ? 6.554 -7.068 23.506 1.00 44.16 121 ASP A C 1
ATOM 921 O O . ASP A 1 121 ? 7.294 -7.957 23.927 1.00 44.16 121 ASP A O 1
ATOM 925 N N . THR A 1 122 ? 5.957 -7.144 22.312 1.00 48.31 122 THR A N 1
ATOM 926 C CA . THR A 1 122 ? 6.358 -8.108 21.279 1.00 48.31 122 THR A CA 1
ATOM 927 C C . THR A 1 122 ? 7.443 -7.451 20.417 1.00 48.31 122 THR A C 1
ATOM 929 O O . THR A 1 122 ? 7.134 -6.505 19.687 1.00 48.31 122 THR A O 1
ATOM 932 N N . PRO A 1 123 ? 8.699 -7.935 20.440 1.00 42.59 123 PRO A N 1
ATOM 933 C CA . PRO A 1 123 ? 9.817 -7.339 19.699 1.00 42.59 123 PRO A CA 1
ATOM 934 C C . PRO A 1 123 ? 9.579 -7.179 18.187 1.00 42.59 123 PRO A C 1
ATOM 936 O O . PRO A 1 123 ? 10.167 -6.298 17.567 1.00 42.59 123 PRO A O 1
ATOM 939 N N . ALA A 1 124 ? 8.692 -7.986 17.592 1.00 41.53 124 ALA A N 1
ATOM 940 C CA . ALA A 1 124 ? 8.349 -7.928 16.169 1.00 41.53 124 ALA A CA 1
ATOM 941 C C . ALA A 1 124 ? 7.610 -6.637 15.762 1.00 41.53 124 ALA A C 1
ATOM 943 O O . ALA A 1 124 ? 7.901 -6.079 14.708 1.00 41.53 124 ALA A O 1
ATOM 944 N N . PHE A 1 125 ? 6.704 -6.123 16.603 1.00 41.88 125 PHE A N 1
ATOM 945 C CA . PHE A 1 125 ? 5.976 -4.875 16.326 1.00 41.88 125 PHE A CA 1
ATOM 946 C C . PHE A 1 125 ? 6.907 -3.657 16.424 1.00 41.88 125 PHE A C 1
ATOM 948 O O . PHE A 1 125 ? 6.874 -2.762 15.581 1.00 41.88 125 PHE A O 1
ATOM 955 N N . MET A 1 126 ? 7.815 -3.682 17.404 1.00 45.91 126 MET A N 1
ATOM 956 C CA . MET A 1 126 ? 8.839 -2.651 17.592 1.00 45.91 126 MET A CA 1
ATOM 957 C C . MET A 1 126 ? 9.901 -2.675 16.485 1.00 45.91 126 MET A C 1
ATOM 959 O O . MET A 1 126 ? 10.337 -1.618 16.037 1.00 45.91 126 MET A O 1
ATOM 963 N N . GLY A 1 127 ? 10.280 -3.863 16.000 1.00 45.62 127 GLY A N 1
ATOM 964 C CA . GLY A 1 127 ? 11.157 -4.026 14.838 1.00 45.62 127 GLY A CA 1
ATOM 965 C C . GLY A 1 127 ? 10.529 -3.493 13.548 1.00 45.62 127 GLY A C 1
ATOM 966 O O . GLY A 1 127 ? 11.180 -2.734 12.839 1.00 45.62 127 GLY A O 1
ATOM 967 N N . ALA A 1 128 ? 9.253 -3.809 13.294 1.00 46.84 128 ALA A N 1
ATOM 968 C CA . ALA A 1 128 ? 8.516 -3.352 12.112 1.00 46.84 128 ALA A CA 1
ATOM 969 C C . ALA A 1 128 ? 8.339 -1.823 12.079 1.00 46.84 128 ALA A C 1
ATOM 971 O O . ALA A 1 128 ? 8.603 -1.188 11.061 1.00 46.84 128 ALA A O 1
ATOM 972 N N . MET A 1 129 ? 7.953 -1.218 13.209 1.00 47.69 129 MET A N 1
ATOM 973 C CA . MET A 1 129 ? 7.793 0.238 13.329 1.00 47.69 129 MET A CA 1
ATOM 974 C C . MET A 1 129 ? 9.124 0.993 13.219 1.00 47.69 129 MET A C 1
ATOM 976 O O . MET A 1 129 ? 9.159 2.118 12.728 1.00 47.69 129 MET A O 1
ATOM 980 N N . ALA A 1 130 ? 10.224 0.391 13.678 1.00 42.75 130 ALA A N 1
ATOM 981 C CA . ALA A 1 130 ? 11.552 0.987 13.585 1.00 42.75 130 ALA A CA 1
ATOM 982 C C . ALA A 1 130 ? 12.222 0.787 12.213 1.00 42.75 130 ALA A C 1
ATOM 984 O O . ALA A 1 130 ? 13.188 1.503 11.928 1.00 42.75 130 ALA A O 1
ATOM 985 N N . SER A 1 131 ? 11.764 -0.170 11.389 1.00 43.44 131 SER A N 1
ATOM 986 C CA . SER A 1 131 ? 12.475 -0.575 10.166 1.00 43.44 131 SER A CA 1
ATOM 987 C C . SER A 1 131 ? 11.761 -0.327 8.838 1.00 43.44 131 SER A C 1
ATOM 989 O O . SER A 1 131 ? 12.466 -0.318 7.835 1.00 43.44 131 SER A O 1
ATOM 991 N N . ASP A 1 132 ? 10.441 -0.113 8.787 1.00 53.97 132 ASP A N 1
ATOM 992 C CA . ASP A 1 132 ? 9.715 -0.011 7.510 1.00 53.97 132 ASP A CA 1
ATOM 993 C C . ASP A 1 132 ? 8.826 1.230 7.391 1.00 53.97 132 ASP A C 1
ATOM 995 O O . ASP A 1 132 ? 7.909 1.464 8.175 1.00 53.97 132 ASP A O 1
ATOM 999 N N . LEU A 1 133 ? 9.062 2.004 6.334 1.00 49.41 133 LEU A N 1
ATOM 1000 C CA . LEU A 1 133 ? 8.264 3.178 5.971 1.00 49.41 133 LEU A CA 1
ATOM 1001 C C . LEU A 1 133 ? 6.958 2.792 5.254 1.00 49.41 133 LEU A C 1
ATOM 1003 O O . LEU A 1 133 ? 6.018 3.574 5.205 1.00 49.41 133 LEU A O 1
ATOM 1007 N N . THR A 1 134 ? 6.824 1.560 4.771 1.00 52.62 134 THR A N 1
ATOM 1008 C CA . THR A 1 134 ? 5.543 1.046 4.255 1.00 52.62 134 THR A CA 1
ATOM 1009 C C . THR A 1 134 ? 4.488 0.871 5.335 1.00 52.62 134 THR A C 1
ATOM 1011 O O . THR A 1 134 ? 3.308 1.111 5.079 1.00 52.62 134 THR A O 1
ATOM 1014 N N . VAL A 1 135 ? 4.904 0.584 6.572 1.00 61.84 135 VAL A N 1
ATOM 1015 C CA . VAL A 1 135 ? 4.009 0.642 7.734 1.00 61.84 135 VAL A CA 1
ATOM 1016 C C . VAL A 1 135 ? 3.436 2.051 7.896 1.00 61.84 135 VAL A C 1
ATOM 1018 O O . VAL A 1 135 ? 2.259 2.204 8.214 1.00 61.84 135 VAL A O 1
ATOM 1021 N N . VAL A 1 136 ? 4.239 3.087 7.633 1.00 64.94 136 VAL A N 1
ATOM 1022 C CA . VAL A 1 136 ? 3.793 4.487 7.700 1.00 64.94 136 VAL A CA 1
ATOM 1023 C C . VAL A 1 136 ? 2.717 4.757 6.652 1.00 64.94 136 VAL A C 1
ATOM 1025 O O . VAL A 1 136 ? 1.681 5.326 6.992 1.00 64.94 136 VAL A O 1
ATOM 1028 N N . GLY A 1 137 ? 2.899 4.273 5.420 1.00 71.31 137 GLY A N 1
ATOM 1029 C CA . GLY A 1 137 ? 1.906 4.408 4.352 1.00 71.31 137 GLY A CA 1
ATOM 1030 C C . GLY A 1 137 ? 0.558 3.754 4.685 1.00 71.31 137 GLY A C 1
ATOM 1031 O O . GLY A 1 137 ? -0.497 4.354 4.457 1.00 71.31 137 GLY A O 1
ATOM 1032 N N . ASP A 1 138 ? 0.572 2.554 5.267 1.00 80.06 138 ASP A N 1
ATOM 1033 C CA . ASP A 1 138 ? -0.648 1.873 5.716 1.00 80.06 138 ASP A CA 1
ATOM 1034 C C . ASP A 1 138 ? -1.301 2.585 6.905 1.00 80.06 138 ASP A C 1
ATOM 1036 O O . ASP A 1 138 ? -2.512 2.804 6.900 1.00 80.06 138 ASP A O 1
ATOM 1040 N N . VAL A 1 139 ? -0.517 3.034 7.888 1.00 75.50 139 VAL A N 1
ATOM 1041 C CA . VAL A 1 139 ? -1.021 3.811 9.034 1.00 75.50 139 VAL A CA 1
ATOM 1042 C C . VAL A 1 139 ? -1.623 5.145 8.587 1.00 75.50 139 VAL A C 1
ATOM 1044 O O . VAL A 1 139 ? -2.680 5.537 9.087 1.00 75.50 139 VAL A O 1
ATOM 1047 N N . ARG A 1 140 ? -0.999 5.839 7.630 1.00 76.12 140 ARG A N 1
ATOM 1048 C CA . ARG A 1 140 ? -1.499 7.095 7.053 1.00 76.12 140 ARG A CA 1
ATOM 1049 C C . ARG A 1 140 ? -2.846 6.886 6.373 1.00 76.12 140 ARG A C 1
ATOM 1051 O O . ARG A 1 140 ? -3.782 7.641 6.632 1.00 76.12 140 ARG A O 1
ATOM 1058 N N . ASP A 1 141 ? -2.954 5.851 5.545 1.00 83.94 141 ASP A N 1
ATOM 1059 C CA . ASP A 1 141 ? -4.187 5.532 4.826 1.00 83.94 141 ASP A CA 1
ATOM 1060 C C . ASP A 1 141 ? -5.291 5.043 5.795 1.00 83.94 141 ASP A C 1
ATOM 1062 O O . ASP A 1 141 ? -6.448 5.436 5.639 1.00 83.94 141 ASP A O 1
ATOM 1066 N N . ILE A 1 142 ? -4.953 4.291 6.855 1.00 83.44 142 ILE A N 1
ATOM 1067 C CA . ILE A 1 142 ? -5.884 3.936 7.948 1.00 83.44 142 ILE A CA 1
ATOM 1068 C C . ILE A 1 142 ? -6.336 5.183 8.711 1.00 83.44 142 ILE A C 1
ATOM 1070 O O . ILE A 1 142 ? -7.517 5.326 9.010 1.00 83.44 142 ILE A O 1
ATOM 1074 N N . THR A 1 143 ? -5.434 6.116 9.006 1.00 79.25 143 THR A N 1
ATOM 1075 C CA . THR A 1 143 ? -5.781 7.364 9.702 1.00 79.25 143 THR A CA 1
ATOM 1076 C C . THR A 1 143 ? -6.701 8.230 8.840 1.00 79.25 143 THR A C 1
ATOM 1078 O O . THR A 1 143 ? -7.708 8.748 9.323 1.00 79.25 143 THR A O 1
ATOM 1081 N N . GLY A 1 144 ? -6.387 8.357 7.548 1.00 83.62 144 GLY A N 1
ATOM 1082 C CA . GLY A 1 144 ? -7.166 9.135 6.590 1.00 83.62 144 GLY A CA 1
ATOM 1083 C C . GLY A 1 144 ? -8.542 8.527 6.314 1.00 83.62 144 GLY A C 1
ATOM 1084 O O . GLY A 1 144 ? -9.564 9.154 6.592 1.00 83.62 144 GLY A O 1
ATOM 1085 N N . GLU A 1 145 ? -8.584 7.306 5.779 1.00 90.38 145 GLU A N 1
ATOM 1086 C CA . GLU A 1 145 ? -9.832 6.642 5.379 1.00 90.38 145 GLU A CA 1
ATOM 1087 C C . GLU A 1 145 ? -10.603 6.070 6.575 1.00 90.38 145 GLU A C 1
ATOM 1089 O O . GLU A 1 145 ? -11.831 6.123 6.608 1.00 90.38 145 GLU A O 1
ATOM 1094 N N . GLY A 1 146 ? -9.907 5.584 7.602 1.00 85.31 146 GLY A N 1
ATOM 1095 C CA . GLY A 1 146 ? -10.529 5.144 8.850 1.00 85.31 146 GLY A CA 1
ATOM 1096 C C . GLY A 1 146 ? -11.096 6.312 9.657 1.00 85.31 146 GLY A C 1
ATOM 1097 O O . GLY A 1 146 ? -12.171 6.191 10.240 1.00 85.31 146 GLY A O 1
ATOM 1098 N N . GLY A 1 147 ? -10.454 7.484 9.624 1.00 84.75 147 GLY A N 1
ATOM 1099 C CA . GLY A 1 147 ? -11.012 8.706 10.206 1.00 84.75 147 GLY A CA 1
ATOM 1100 C C . GLY A 1 147 ? -12.340 9.111 9.556 1.00 84.75 147 GLY A C 1
ATOM 1101 O O . GLY A 1 147 ? -13.289 9.466 10.260 1.00 84.75 147 GLY A O 1
ATOM 1102 N N . LYS A 1 148 ? -12.441 8.992 8.226 1.00 91.12 148 LYS A N 1
ATOM 1103 C CA . LYS A 1 148 ? -13.696 9.204 7.483 1.00 91.12 148 LYS A CA 1
ATOM 1104 C C . LYS A 1 148 ? -14.760 8.169 7.865 1.00 91.12 148 LYS A C 1
ATOM 1106 O O . LYS A 1 148 ? -15.878 8.559 8.195 1.00 91.12 148 LYS A O 1
ATOM 1111 N N . LEU A 1 149 ? -14.397 6.881 7.931 1.00 91.62 149 LEU A N 1
ATOM 1112 C CA . LEU A 1 149 ? -15.274 5.806 8.425 1.00 91.62 149 LEU A CA 1
ATOM 1113 C C . LEU A 1 149 ? -15.842 6.135 9.816 1.00 91.62 149 LEU A C 1
ATOM 1115 O O . LEU A 1 149 ? -17.045 6.015 10.051 1.00 91.62 149 LEU A O 1
ATOM 1119 N N . VAL A 1 150 ? -14.995 6.588 10.743 1.00 90.38 150 VAL A N 1
ATOM 1120 C CA . VAL A 1 150 ? -15.407 6.947 12.107 1.00 90.38 150 VAL A CA 1
ATOM 1121 C C . VAL A 1 150 ? -16.414 8.098 12.117 1.00 90.38 150 VAL A C 1
ATOM 1123 O O . VAL A 1 150 ? -17.386 8.032 12.880 1.00 90.38 150 VAL A O 1
ATOM 1126 N N . ARG A 1 151 ? -16.208 9.113 11.267 1.00 92.25 151 ARG A N 1
ATOM 1127 C CA . ARG A 1 151 ? -17.097 10.278 11.110 1.00 92.25 151 ARG A CA 1
ATOM 1128 C C . ARG A 1 151 ? -18.350 10.000 10.269 1.00 92.25 151 ARG A C 1
ATOM 1130 O O . ARG A 1 151 ? -19.212 10.870 10.191 1.00 92.25 151 ARG A O 1
ATOM 1137 N N . GLY A 1 152 ? -18.480 8.810 9.677 1.00 91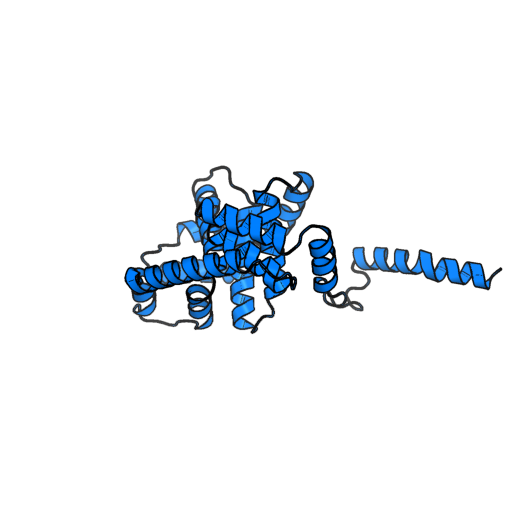.81 152 GLY A N 1
ATOM 1138 C CA . GLY A 1 152 ? -19.586 8.479 8.771 1.00 91.81 152 GLY A CA 1
ATOM 1139 C C . GLY A 1 152 ? -19.514 9.216 7.429 1.00 91.81 152 GLY A C 1
ATOM 1140 O O . GLY A 1 152 ? -20.538 9.410 6.779 1.00 91.81 152 GLY A O 1
ATOM 1141 N N . GLU A 1 153 ? -18.320 9.656 7.033 1.00 94.00 153 GLU A N 1
ATOM 1142 C CA . GLU A 1 153 ? -18.050 10.291 5.741 1.00 94.00 153 GLU A CA 1
ATOM 1143 C C . GLU A 1 153 ? -17.826 9.234 4.651 1.00 94.00 153 GLU A C 1
ATOM 1145 O O . GLU A 1 153 ? -17.533 8.072 4.937 1.00 94.00 153 GLU A O 1
ATOM 1150 N N . GLU A 1 154 ? -17.925 9.636 3.381 1.00 95.00 154 GLU A N 1
ATOM 1151 C CA . GLU A 1 154 ? -17.548 8.768 2.266 1.00 95.00 154 GLU A CA 1
ATOM 1152 C C . GLU A 1 154 ? -16.044 8.463 2.319 1.00 95.00 154 GLU A C 1
ATOM 1154 O O . GLU A 1 154 ? -15.212 9.369 2.380 1.00 95.00 154 GLU A O 1
ATOM 1159 N N . TYR A 1 155 ? -15.695 7.178 2.289 1.00 94.25 155 TYR A N 1
ATOM 1160 C CA . TYR A 1 155 ? -14.319 6.699 2.370 1.00 94.25 155 TYR A CA 1
ATOM 1161 C C . TYR A 1 155 ? -14.069 5.582 1.354 1.00 94.25 155 TYR A C 1
ATOM 1163 O O . TYR A 1 155 ? -14.981 4.881 0.908 1.00 94.25 155 TYR A O 1
ATOM 1171 N N . SER A 1 156 ? -12.805 5.387 0.995 1.00 95.94 156 SER A N 1
ATOM 1172 C CA . SER A 1 156 ? -12.388 4.314 0.099 1.00 95.94 156 SER A CA 1
ATOM 1173 C C . SER A 1 156 ? -12.218 3.008 0.872 1.00 95.94 156 SER A C 1
ATOM 1175 O O . SER A 1 156 ? -11.160 2.742 1.446 1.00 95.94 156 SER A O 1
ATOM 1177 N N . GLN A 1 157 ? -13.242 2.149 0.837 1.00 94.81 157 GLN A N 1
ATOM 1178 C CA . GLN A 1 157 ? -13.180 0.799 1.422 1.00 94.81 157 GLN A CA 1
ATOM 1179 C C . GLN A 1 157 ? -12.007 -0.026 0.882 1.00 94.81 157 GLN A C 1
ATOM 1181 O O . GLN A 1 157 ? -11.376 -0.759 1.638 1.00 94.81 157 GLN A O 1
ATOM 1186 N N . MET A 1 158 ? -11.675 0.132 -0.405 1.00 95.44 158 MET A N 1
ATOM 1187 C CA . MET A 1 158 ? -10.545 -0.569 -1.016 1.00 95.44 158 MET A CA 1
ATOM 1188 C C . MET A 1 158 ? -9.213 -0.131 -0.399 1.00 95.44 158 MET A C 1
ATOM 1190 O O . MET A 1 158 ? -8.420 -0.981 -0.015 1.00 95.44 158 MET A O 1
ATOM 1194 N N . ILE A 1 159 ? -8.969 1.178 -0.270 1.00 94.50 159 ILE A N 1
ATOM 1195 C CA . ILE A 1 159 ? -7.712 1.682 0.306 1.00 94.50 159 ILE A CA 1
ATOM 1196 C C . ILE A 1 159 ? -7.627 1.343 1.795 1.00 94.50 159 ILE A C 1
ATOM 1198 O O . ILE A 1 159 ? -6.583 0.875 2.245 1.00 94.50 159 ILE A O 1
ATOM 1202 N N . LEU A 1 160 ? -8.715 1.520 2.550 1.00 92.44 160 LEU A N 1
ATOM 1203 C CA . LEU A 1 160 ? -8.731 1.202 3.977 1.00 92.44 160 LEU A CA 1
ATOM 1204 C C . LEU A 1 160 ? -8.489 -0.294 4.220 1.00 92.44 160 LEU A C 1
ATOM 1206 O O . LEU A 1 160 ? -7.616 -0.647 5.007 1.00 92.44 160 LEU A O 1
ATOM 1210 N N . GLY A 1 161 ? -9.207 -1.167 3.508 1.00 90.75 161 GLY A N 1
ATOM 1211 C CA . GLY A 1 161 ? -9.060 -2.616 3.647 1.00 90.75 161 GLY A CA 1
ATOM 1212 C C . GLY A 1 161 ? -7.667 -3.100 3.252 1.00 90.75 161 GLY A C 1
ATOM 1213 O O . GLY A 1 161 ? -7.037 -3.823 4.018 1.00 90.75 161 GLY A O 1
ATOM 1214 N N . LEU A 1 162 ? -7.144 -2.638 2.110 1.00 90.94 162 LEU A N 1
ATOM 1215 C CA . LEU A 1 162 ? -5.778 -2.957 1.686 1.00 90.94 162 LEU A CA 1
ATOM 1216 C C . LEU A 1 162 ? -4.737 -2.487 2.706 1.00 90.94 162 LEU A C 1
ATOM 1218 O O . LEU A 1 162 ? -3.782 -3.208 2.947 1.00 90.94 162 LEU A O 1
ATOM 1222 N N . SER A 1 163 ? -4.931 -1.332 3.345 1.00 87.06 163 SER A N 1
ATOM 1223 C CA . SER A 1 163 ? -3.995 -0.833 4.364 1.00 87.06 163 SER A CA 1
ATOM 1224 C C . SER A 1 163 ? -4.009 -1.675 5.642 1.00 87.06 163 SER A C 1
ATOM 1226 O O . SER A 1 163 ? -2.960 -1.931 6.225 1.00 87.06 163 SER A O 1
ATOM 1228 N N . VAL A 1 164 ? -5.181 -2.162 6.062 1.00 82.94 164 VAL A N 1
ATOM 1229 C CA . VAL A 1 164 ? -5.288 -3.098 7.196 1.00 82.94 164 VAL A CA 1
ATOM 1230 C C . VAL A 1 164 ? -4.592 -4.423 6.871 1.00 82.94 164 VAL A C 1
ATOM 1232 O O . VAL A 1 164 ? -3.823 -4.932 7.687 1.00 82.94 164 VAL A O 1
ATOM 1235 N N . VAL A 1 165 ? -4.810 -4.958 5.666 1.00 84.12 165 VAL A N 1
ATOM 1236 C CA . VAL A 1 165 ? -4.159 -6.195 5.203 1.00 84.12 165 VAL A CA 1
ATOM 1237 C C . VAL A 1 165 ? -2.646 -6.007 5.048 1.00 84.12 165 VAL A C 1
ATOM 1239 O O . VAL A 1 165 ? -1.887 -6.879 5.462 1.00 84.12 165 VAL A O 1
ATOM 1242 N N . GLY A 1 166 ? -2.187 -4.875 4.509 1.00 76.25 166 GLY A N 1
ATOM 1243 C CA . GLY A 1 166 ? -0.765 -4.546 4.354 1.00 76.25 166 GLY A CA 1
ATOM 1244 C C . GLY A 1 166 ? -0.024 -4.467 5.690 1.00 76.25 166 GLY A C 1
ATOM 1245 O O . GLY A 1 166 ? 1.059 -5.045 5.842 1.00 76.25 166 GLY A O 1
ATOM 1246 N N . LEU A 1 167 ? -0.661 -3.882 6.709 1.00 74.56 167 LEU A N 1
ATOM 1247 C CA . LEU A 1 167 ? -0.126 -3.831 8.068 1.00 74.56 167 LEU A CA 1
ATOM 1248 C C . LEU A 1 167 ? 0.001 -5.236 8.688 1.00 74.56 167 LEU A C 1
ATOM 1250 O O . LEU A 1 167 ? 1.020 -5.568 9.310 1.00 74.56 167 LEU A O 1
ATOM 1254 N N . ALA A 1 168 ? -1.003 -6.090 8.474 1.00 71.44 168 ALA A N 1
ATOM 1255 C CA . ALA A 1 168 ? -0.970 -7.487 8.903 1.00 71.44 168 ALA A CA 1
ATOM 1256 C C . ALA A 1 168 ? 0.119 -8.286 8.164 1.00 71.44 168 ALA A C 1
ATOM 1258 O O . ALA A 1 168 ? 0.905 -8.993 8.800 1.00 71.44 168 ALA A O 1
ATOM 1259 N N . ALA A 1 169 ? 0.232 -8.117 6.843 1.00 69.06 169 ALA A N 1
ATOM 1260 C CA . ALA A 1 169 ? 1.255 -8.755 6.017 1.00 69.06 169 ALA A CA 1
ATOM 1261 C C . ALA A 1 169 ? 2.670 -8.325 6.426 1.00 69.06 169 ALA A C 1
ATOM 1263 O O . ALA A 1 169 ? 3.582 -9.152 6.462 1.00 69.06 169 ALA A O 1
ATOM 1264 N N . THR A 1 170 ? 2.866 -7.061 6.806 1.00 65.94 170 THR A N 1
ATOM 1265 C CA . THR A 1 170 ? 4.155 -6.574 7.318 1.00 65.94 170 THR A CA 1
ATOM 1266 C C . THR A 1 170 ? 4.513 -7.235 8.646 1.00 65.94 170 THR A C 1
ATOM 1268 O O . THR A 1 170 ? 5.623 -7.747 8.802 1.00 65.94 170 THR A O 1
ATOM 1271 N N . THR A 1 171 ? 3.554 -7.328 9.569 1.00 59.69 171 THR A N 1
ATOM 1272 C CA . THR A 1 171 ? 3.747 -8.042 10.841 1.00 59.69 171 THR A CA 1
ATOM 1273 C C . THR A 1 171 ? 4.096 -9.515 10.603 1.00 59.69 171 THR A C 1
ATOM 1275 O O . THR A 1 171 ? 5.041 -10.036 11.200 1.00 59.69 171 THR A O 1
ATOM 1278 N N . ALA A 1 172 ? 3.397 -10.173 9.672 1.00 59.53 172 ALA A N 1
ATOM 1279 C CA . ALA A 1 172 ? 3.680 -11.548 9.274 1.00 59.53 172 ALA A CA 1
ATOM 1280 C C . ALA A 1 172 ? 5.067 -11.688 8.630 1.00 59.53 172 ALA A C 1
ATOM 1282 O O . ALA A 1 172 ? 5.785 -12.638 8.932 1.00 59.53 172 ALA A O 1
ATOM 1283 N N . THR A 1 173 ? 5.485 -10.736 7.793 1.00 59.88 173 THR A N 1
ATOM 1284 C CA . THR A 1 173 ? 6.813 -10.717 7.157 1.00 59.88 173 THR A CA 1
ATOM 1285 C C . THR A 1 173 ? 7.918 -10.711 8.206 1.00 59.88 173 THR A C 1
ATOM 1287 O O . THR A 1 173 ? 8.836 -11.524 8.123 1.00 59.88 173 THR A O 1
ATOM 1290 N N . VAL A 1 174 ? 7.800 -9.864 9.232 1.00 58.81 174 VAL A N 1
ATOM 1291 C CA . VAL A 1 174 ? 8.774 -9.808 10.331 1.00 58.81 174 V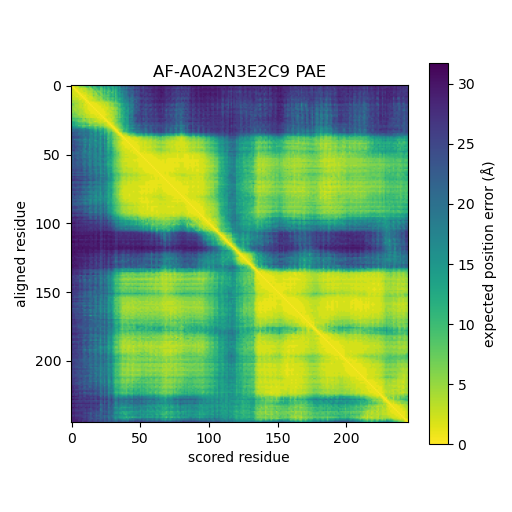AL A CA 1
ATOM 1292 C C . VAL A 1 174 ? 8.756 -11.095 11.156 1.00 58.81 174 VAL A C 1
ATOM 1294 O O . VAL A 1 174 ? 9.813 -11.657 11.431 1.00 58.81 174 VAL A O 1
ATOM 1297 N N . ALA A 1 175 ? 7.572 -11.599 11.514 1.00 56.28 175 ALA A N 1
ATOM 1298 C CA . ALA A 1 175 ? 7.441 -12.803 12.336 1.00 56.28 175 ALA A CA 1
ATOM 1299 C C . ALA A 1 175 ? 7.960 -14.075 11.642 1.00 56.28 175 ALA A C 1
ATOM 1301 O O . ALA A 1 175 ? 8.484 -14.970 12.300 1.00 56.28 175 ALA A O 1
ATOM 1302 N N . THR A 1 176 ? 7.820 -14.154 10.317 1.00 59.12 176 THR A N 1
ATOM 1303 C CA . THR A 1 176 ? 8.173 -15.337 9.512 1.00 59.12 176 THR A CA 1
ATOM 1304 C C . THR A 1 176 ? 9.533 -15.228 8.822 1.00 59.12 176 THR A C 1
ATOM 1306 O O . THR A 1 176 ? 9.927 -16.152 8.115 1.00 59.12 176 THR A O 1
ATOM 1309 N N . GLY A 1 177 ? 10.257 -14.117 8.995 1.00 59.97 177 GLY A N 1
ATOM 1310 C CA . GLY A 1 177 ? 11.539 -13.890 8.321 1.00 59.97 177 GLY A CA 1
ATOM 1311 C C . GLY A 1 177 ? 11.420 -13.710 6.801 1.00 59.97 177 GLY A C 1
ATOM 1312 O O . GLY A 1 177 ? 12.335 -14.089 6.076 1.00 59.97 177 GLY A O 1
ATOM 1313 N N . GLY A 1 178 ? 10.305 -13.155 6.313 1.00 59.06 178 GLY A N 1
ATOM 1314 C CA . GLY A 1 178 ? 10.100 -12.828 4.894 1.00 59.06 178 GLY A CA 1
ATOM 1315 C C . GLY A 1 178 ? 8.875 -13.467 4.230 1.00 59.06 178 GLY A C 1
ATOM 1316 O O . GLY A 1 178 ? 8.549 -13.105 3.103 1.00 59.06 178 GLY A O 1
ATOM 1317 N N . GLY A 1 179 ? 8.157 -14.372 4.903 1.00 61.41 179 GLY A N 1
ATOM 1318 C CA . GLY A 1 179 ? 7.033 -15.118 4.315 1.00 61.41 179 GLY A CA 1
ATOM 1319 C C . GLY A 1 179 ? 5.835 -14.260 3.881 1.00 61.41 179 GLY A C 1
ATOM 1320 O O . GLY A 1 179 ? 5.129 -14.619 2.946 1.00 61.41 179 GLY A O 1
ATOM 1321 N N . GLY A 1 180 ? 5.629 -13.096 4.504 1.00 62.69 180 GLY A N 1
ATOM 1322 C CA . GLY A 1 180 ? 4.561 -12.153 4.140 1.00 62.69 180 GLY A CA 1
ATOM 1323 C C . GLY A 1 180 ? 4.894 -11.205 2.977 1.00 62.69 180 GLY A C 1
ATOM 1324 O O . GLY A 1 180 ? 4.029 -10.437 2.550 1.00 62.69 180 GLY A O 1
ATOM 1325 N N . LEU A 1 181 ? 6.124 -11.247 2.448 1.00 67.06 181 LEU A N 1
ATOM 1326 C CA . LEU A 1 181 ? 6.599 -10.288 1.449 1.00 67.06 181 LEU A CA 1
ATOM 1327 C C . LEU A 1 181 ? 5.769 -10.294 0.148 1.00 67.06 181 LEU A C 1
ATOM 1329 O O . LEU A 1 181 ? 5.414 -9.208 -0.311 1.00 67.06 181 LEU A O 1
ATOM 1333 N N . PRO A 1 182 ? 5.381 -11.448 -0.439 1.00 69.38 182 PRO A N 1
ATOM 1334 C CA . PRO A 1 182 ? 4.562 -11.452 -1.655 1.00 69.38 182 PRO A CA 1
ATOM 1335 C C . PRO A 1 182 ? 3.192 -10.791 -1.456 1.00 69.38 182 PRO A C 1
ATOM 1337 O O . PRO A 1 182 ? 2.752 -10.019 -2.307 1.00 69.38 182 PRO A O 1
ATOM 1340 N N . ALA A 1 183 ? 2.543 -11.043 -0.314 1.00 72.38 183 ALA A N 1
ATOM 1341 C CA . ALA A 1 183 ? 1.253 -10.443 0.017 1.00 72.38 183 ALA A CA 1
ATOM 1342 C C . ALA A 1 183 ? 1.372 -8.921 0.183 1.00 72.38 183 ALA A C 1
ATOM 1344 O O . ALA A 1 183 ? 0.574 -8.177 -0.388 1.00 72.38 183 ALA A O 1
ATOM 1345 N N . ARG A 1 184 ? 2.409 -8.449 0.889 1.00 77.50 184 ARG A N 1
ATOM 1346 C CA . ARG A 1 184 ? 2.712 -7.015 1.031 1.00 77.50 184 ARG A CA 1
ATOM 1347 C C . ARG A 1 184 ? 2.900 -6.335 -0.325 1.00 77.50 184 ARG A C 1
ATOM 1349 O O . ARG A 1 184 ? 2.293 -5.298 -0.569 1.00 77.50 184 ARG A O 1
ATOM 1356 N N . ILE A 1 185 ? 3.688 -6.927 -1.222 1.00 77.88 185 ILE A N 1
ATOM 1357 C CA . ILE A 1 185 ? 3.921 -6.363 -2.560 1.00 77.88 185 ILE A CA 1
ATOM 1358 C C . ILE A 1 185 ? 2.625 -6.324 -3.380 1.00 77.88 185 ILE A C 1
ATOM 1360 O O . ILE A 1 185 ? 2.329 -5.306 -4.005 1.00 77.88 185 ILE A O 1
ATOM 1364 N N . GLY A 1 186 ? 1.810 -7.383 -3.335 1.00 82.50 186 GLY A N 1
ATOM 1365 C CA . GLY A 1 186 ? 0.508 -7.409 -4.009 1.00 82.50 186 GLY A CA 1
ATOM 1366 C C . GLY A 1 186 ? -0.435 -6.304 -3.519 1.00 82.50 186 GLY A C 1
ATOM 1367 O O . GLY A 1 186 ? -1.041 -5.595 -4.326 1.00 82.50 186 GLY A O 1
ATOM 1368 N N . VAL A 1 187 ? -0.505 -6.098 -2.200 1.00 85.38 187 VAL A N 1
ATOM 1369 C CA . VAL A 1 187 ? -1.274 -5.008 -1.580 1.00 85.38 187 VAL A CA 1
ATOM 1370 C C . VAL A 1 187 ? -0.783 -3.641 -2.063 1.00 85.38 187 VAL A C 1
ATOM 1372 O O . VAL A 1 187 ? -1.599 -2.817 -2.486 1.00 85.38 187 VAL A O 1
ATOM 1375 N N . SER A 1 188 ? 0.532 -3.411 -2.061 1.00 83.50 188 SER A N 1
ATOM 1376 C CA . SER A 1 188 ? 1.142 -2.165 -2.539 1.00 83.50 188 SER A CA 1
ATOM 1377 C C . SER A 1 188 ? 0.778 -1.865 -3.994 1.00 83.50 188 SER A C 1
ATOM 1379 O O . SER A 1 188 ? 0.326 -0.761 -4.302 1.00 83.50 188 SER A O 1
ATOM 1381 N N . ILE A 1 189 ? 0.878 -2.856 -4.885 1.00 85.62 189 ILE A N 1
ATOM 1382 C CA . ILE A 1 189 ? 0.519 -2.705 -6.305 1.00 85.62 189 ILE A CA 1
ATOM 1383 C C . ILE A 1 189 ? -0.962 -2.330 -6.462 1.00 85.62 189 ILE A C 1
ATOM 1385 O O . ILE A 1 189 ? -1.296 -1.415 -7.220 1.00 85.62 189 ILE A O 1
ATOM 1389 N N . LEU A 1 190 ? -1.864 -2.979 -5.720 1.00 89.56 190 LEU A N 1
ATOM 1390 C CA . LEU A 1 190 ? -3.295 -2.659 -5.764 1.00 89.56 190 LEU A CA 1
ATOM 1391 C C . LEU A 1 190 ? -3.589 -1.243 -5.254 1.00 89.56 190 LEU A C 1
ATOM 1393 O O . LEU A 1 190 ? -4.427 -0.543 -5.835 1.00 89.56 190 LEU A O 1
ATOM 1397 N N . LYS A 1 191 ? -2.890 -0.793 -4.204 1.00 89.50 191 LYS A N 1
ATOM 1398 C CA . LYS A 1 191 ? -3.000 0.582 -3.695 1.00 89.50 191 LYS A CA 1
ATOM 1399 C C . LYS A 1 191 ? -2.513 1.595 -4.733 1.00 89.50 191 LYS A C 1
ATOM 1401 O O . LYS A 1 191 ? -3.228 2.568 -4.971 1.00 89.50 191 LYS A O 1
ATOM 1406 N N . VAL A 1 192 ? -1.383 1.342 -5.403 1.00 86.25 192 VAL A N 1
ATOM 1407 C CA . VAL A 1 192 ? -0.889 2.171 -6.524 1.00 86.25 192 VAL A CA 1
ATOM 1408 C C . VAL A 1 192 ? -1.940 2.274 -7.613 1.00 86.25 192 VAL A C 1
ATOM 1410 O O . VAL A 1 192 ? -2.339 3.377 -7.979 1.00 86.25 192 VAL A O 1
ATOM 1413 N N . ALA A 1 193 ? -2.421 1.136 -8.112 1.00 87.62 193 ALA A N 1
ATOM 1414 C CA . ALA A 1 193 ? -3.373 1.107 -9.213 1.00 87.62 193 ALA A CA 1
ATOM 1415 C C . ALA A 1 193 ? -4.660 1.868 -8.851 1.00 87.62 193 ALA A C 1
ATOM 1417 O O . ALA A 1 193 ? -5.216 2.618 -9.660 1.00 87.62 193 ALA A O 1
ATOM 1418 N N . LYS A 1 194 ? -5.117 1.732 -7.599 1.00 91.50 194 LYS A N 1
ATOM 1419 C CA . LYS A 1 194 ? -6.287 2.461 -7.115 1.00 91.50 194 LYS A CA 1
ATOM 1420 C C . LYS A 1 194 ? -6.038 3.968 -7.027 1.00 91.50 194 LYS A C 1
ATOM 1422 O O . LYS A 1 194 ? -6.891 4.727 -7.485 1.00 91.50 194 LYS A O 1
ATOM 1427 N N . LYS A 1 195 ? -4.901 4.402 -6.473 1.00 86.81 195 LYS A N 1
ATOM 1428 C CA . LYS A 1 195 ? -4.532 5.827 -6.353 1.00 86.81 195 LYS A CA 1
ATOM 1429 C C . LYS A 1 195 ? -4.294 6.477 -7.720 1.00 86.81 195 LYS A C 1
ATOM 1431 O O . LYS A 1 195 ? -4.701 7.613 -7.928 1.00 86.81 195 LYS A O 1
ATOM 1436 N N . ALA A 1 196 ? -3.738 5.730 -8.671 1.00 85.25 196 ALA A N 1
ATOM 1437 C CA . ALA A 1 196 ? -3.521 6.168 -10.048 1.00 85.25 196 ALA A CA 1
ATOM 1438 C C . ALA A 1 196 ? -4.811 6.230 -10.892 1.00 85.25 196 ALA A C 1
ATOM 1440 O O . ALA A 1 196 ? -4.770 6.658 -12.043 1.00 85.25 196 ALA A O 1
ATOM 1441 N N . GLY A 1 197 ? -5.953 5.775 -10.361 1.00 88.44 197 GLY A N 1
ATOM 1442 C CA . GLY A 1 197 ? -7.225 5.761 -11.088 1.00 88.44 197 GLY A CA 1
ATOM 1443 C C . GLY A 1 197 ? -7.279 4.753 -12.242 1.00 88.44 197 GLY A C 1
ATOM 1444 O O . GLY A 1 197 ? -8.184 4.825 -13.069 1.00 88.44 197 GLY A O 1
ATOM 1445 N N . THR A 1 198 ? -6.340 3.804 -12.306 1.00 88.81 198 THR A N 1
ATOM 1446 C CA . THR A 1 198 ? -6.273 2.788 -13.372 1.00 88.81 198 THR A CA 1
ATOM 1447 C C . THR A 1 198 ? -7.168 1.582 -13.093 1.00 88.81 198 THR A C 1
ATOM 1449 O O . THR A 1 198 ? -7.421 0.763 -13.975 1.00 88.81 198 THR A O 1
ATOM 1452 N N . VAL A 1 199 ? -7.694 1.478 -11.871 1.00 90.62 199 VAL A N 1
ATOM 1453 C CA . VAL A 1 199 ? -8.613 0.414 -11.474 1.00 90.62 199 VAL A CA 1
ATOM 1454 C C . VAL A 1 199 ? -10.046 0.734 -11.900 1.00 90.62 199 VAL A C 1
ATOM 1456 O O . VAL A 1 199 ? -10.631 1.735 -11.483 1.00 90.62 199 VAL A O 1
ATOM 1459 N N . THR A 1 200 ? -10.661 -0.178 -12.658 1.00 93.50 200 THR A N 1
ATOM 1460 C CA . THR A 1 200 ? -12.070 -0.059 -13.058 1.00 93.50 200 THR A CA 1
ATOM 1461 C C . THR A 1 200 ? -13.021 -0.114 -11.854 1.00 93.50 200 THR A C 1
ATOM 1463 O O . THR A 1 200 ? -12.731 -0.708 -10.810 1.00 93.50 200 THR A O 1
ATOM 1466 N N . ALA A 1 201 ? -14.214 0.468 -12.000 1.00 93.19 201 ALA A N 1
ATOM 1467 C CA . ALA A 1 201 ? -15.244 0.410 -10.961 1.00 93.19 201 ALA A CA 1
ATOM 1468 C C . ALA A 1 201 ? -15.722 -1.030 -10.684 1.00 93.19 201 ALA A C 1
ATOM 1470 O O . ALA A 1 201 ? -16.030 -1.365 -9.543 1.00 93.19 201 ALA A O 1
ATOM 1471 N N . GLY A 1 202 ? -15.761 -1.887 -11.714 1.00 93.75 202 GLY A N 1
ATOM 1472 C CA . GLY A 1 202 ? -16.067 -3.313 -11.571 1.00 93.75 202 GLY A CA 1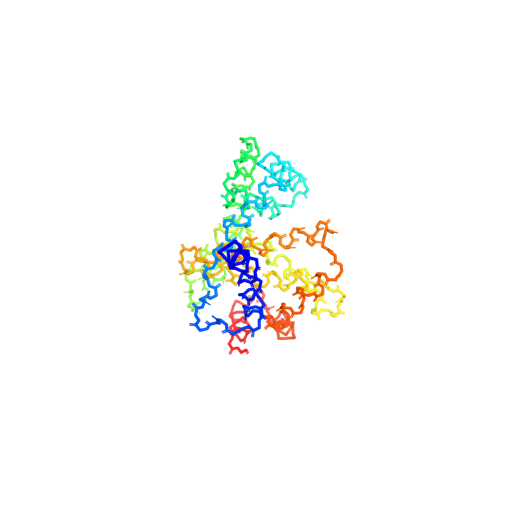
ATOM 1473 C C . GLY A 1 202 ? -15.058 -4.009 -10.665 1.00 93.75 202 GLY A C 1
ATOM 1474 O O . GLY A 1 202 ? -15.438 -4.494 -9.605 1.00 93.75 202 GLY A O 1
ATOM 1475 N N . PHE A 1 203 ? -13.774 -3.917 -11.016 1.00 91.81 203 PHE A N 1
ATOM 1476 C CA . PHE A 1 203 ? -12.697 -4.537 -10.246 1.00 91.81 203 PHE A CA 1
ATOM 1477 C C . PHE A 1 203 ? -12.584 -3.972 -8.825 1.00 91.81 203 PHE A C 1
ATOM 1479 O O . PHE A 1 203 ? -12.390 -4.728 -7.881 1.00 91.81 203 PHE A O 1
ATOM 1486 N N . THR A 1 204 ? -12.798 -2.659 -8.639 1.00 94.69 204 THR A N 1
ATOM 1487 C CA . THR A 1 204 ? -12.873 -2.065 -7.289 1.00 94.69 204 THR A CA 1
ATOM 1488 C C . THR A 1 204 ? -13.919 -2.788 -6.436 1.00 94.69 204 THR A C 1
ATOM 1490 O O . THR A 1 204 ? -13.643 -3.105 -5.285 1.00 94.69 204 THR A O 1
ATOM 1493 N N . ARG A 1 205 ? -15.119 -3.045 -6.977 1.00 95.69 205 ARG A N 1
ATOM 1494 C CA . ARG A 1 205 ? -16.196 -3.712 -6.227 1.00 95.69 205 ARG A CA 1
ATOM 1495 C C . ARG A 1 205 ? -15.851 -5.156 -5.886 1.00 95.69 205 ARG A C 1
ATOM 1497 O O . ARG A 1 205 ? -16.163 -5.586 -4.781 1.00 95.69 205 ARG A O 1
ATOM 1504 N N . ASP A 1 206 ? -15.211 -5.872 -6.802 1.00 94.25 206 ASP A N 1
ATOM 1505 C CA . ASP A 1 206 ? -14.810 -7.260 -6.566 1.00 94.25 206 ASP A CA 1
ATOM 1506 C C . ASP A 1 206 ? -13.735 -7.344 -5.475 1.00 94.25 206 ASP A C 1
ATOM 1508 O O . ASP A 1 206 ? -13.891 -8.113 -4.529 1.00 94.25 206 ASP A O 1
ATOM 1512 N N . ILE A 1 207 ? -12.719 -6.474 -5.516 1.00 92.25 207 ILE A N 1
ATOM 1513 C CA . ILE A 1 207 ? -11.711 -6.390 -4.448 1.00 92.25 207 ILE A CA 1
ATOM 1514 C C . ILE A 1 207 ? -12.342 -5.979 -3.117 1.00 92.25 207 ILE A C 1
ATOM 1516 O O . ILE A 1 207 ? -12.022 -6.559 -2.085 1.00 92.25 207 ILE A O 1
ATOM 1520 N N . VAL A 1 208 ? -13.259 -5.008 -3.116 1.00 94.81 208 VAL A N 1
ATOM 1521 C CA . VAL A 1 208 ? -13.968 -4.611 -1.892 1.00 94.81 208 VAL A CA 1
ATOM 1522 C C . VAL A 1 208 ? -14.752 -5.781 -1.300 1.00 94.81 208 VAL A C 1
ATOM 1524 O O . VAL A 1 208 ? -14.731 -5.940 -0.085 1.00 94.81 208 VAL A O 1
ATOM 1527 N N . ARG A 1 209 ? -15.389 -6.625 -2.121 1.00 93.31 209 ARG A N 1
ATOM 1528 C CA . ARG A 1 209 ? -16.096 -7.819 -1.632 1.00 93.31 209 ARG A CA 1
ATOM 1529 C C . ARG A 1 209 ? -15.143 -8.779 -0.917 1.00 93.31 209 ARG A C 1
ATOM 1531 O O . ARG A 1 209 ? -15.443 -9.193 0.194 1.00 93.31 209 ARG A O 1
ATOM 1538 N N . VAL A 1 210 ? -13.978 -9.053 -1.504 1.00 91.00 210 VAL A N 1
ATOM 1539 C CA . VAL A 1 210 ? -12.944 -9.892 -0.868 1.00 91.00 210 VAL A CA 1
ATOM 1540 C C . VAL A 1 210 ? -12.436 -9.252 0.429 1.00 91.00 210 VAL A C 1
ATOM 1542 O O . VAL A 1 210 ? -12.290 -9.916 1.451 1.00 91.00 210 VAL A O 1
ATOM 1545 N N . LEU A 1 211 ? -12.214 -7.936 0.434 1.00 88.00 211 LEU A N 1
ATOM 1546 C CA . LEU A 1 211 ? -11.778 -7.219 1.634 1.00 88.00 211 LEU A CA 1
ATOM 1547 C C . LEU A 1 211 ? -12.829 -7.229 2.745 1.00 88.00 211 LEU A C 1
ATOM 1549 O O . LEU A 1 211 ? -12.451 -7.220 3.906 1.00 88.00 211 LEU A O 1
ATOM 1553 N N . GLN A 1 212 ? -14.122 -7.250 2.422 1.00 90.38 212 GLN A N 1
ATOM 1554 C CA . GLN A 1 212 ? -15.191 -7.362 3.419 1.00 90.38 212 GLN A CA 1
ATOM 1555 C C . GLN A 1 212 ? -15.212 -8.735 4.106 1.00 90.38 212 GLN A C 1
ATOM 1557 O O . GLN A 1 212 ? -15.674 -8.830 5.239 1.00 90.38 212 GLN A O 1
ATOM 1562 N N . GLU A 1 213 ? -14.691 -9.776 3.455 1.00 85.88 213 GLU A N 1
ATOM 1563 C CA . GLU A 1 213 ? -14.497 -11.095 4.068 1.00 85.88 213 GLU A CA 1
ATOM 1564 C C . GLU A 1 213 ? -13.244 -11.123 4.957 1.00 85.88 213 GLU A C 1
ATOM 1566 O O . GLU A 1 213 ? -13.242 -11.763 6.006 1.00 85.88 213 GLU A O 1
ATOM 1571 N N . ALA A 1 214 ? -12.193 -10.390 4.574 1.00 78.75 214 ALA A N 1
ATOM 1572 C CA . ALA A 1 214 ? -10.926 -10.337 5.308 1.00 78.75 214 ALA A CA 1
ATOM 1573 C C . ALA A 1 214 ? -10.886 -9.294 6.446 1.00 78.75 214 ALA A C 1
ATOM 1575 O O . ALA A 1 214 ? -10.093 -9.422 7.380 1.00 78.75 214 ALA A O 1
ATOM 1576 N N . VAL A 1 215 ? -11.694 -8.233 6.366 1.00 83.62 215 VAL A N 1
ATOM 1577 C CA . VAL A 1 215 ? -11.660 -7.068 7.262 1.00 83.62 215 VAL A CA 1
ATOM 1578 C C . VAL A 1 215 ? -13.062 -6.777 7.782 1.00 83.62 215 VAL A C 1
ATOM 1580 O O . VAL A 1 215 ? -13.968 -6.411 7.033 1.00 83.62 215 VAL A O 1
ATOM 1583 N N . ASN A 1 216 ? -13.225 -6.837 9.104 1.00 89.38 216 ASN A N 1
ATOM 1584 C CA . ASN A 1 216 ? -14.463 -6.424 9.754 1.00 89.38 216 ASN A CA 1
ATOM 1585 C C . ASN A 1 216 ? -14.490 -4.894 9.908 1.00 89.38 216 ASN A C 1
ATOM 1587 O O . ASN A 1 216 ? -14.025 -4.350 10.910 1.00 89.38 216 ASN A O 1
ATOM 1591 N N . PHE A 1 217 ? -15.021 -4.190 8.905 1.00 88.69 217 PHE A N 1
ATOM 1592 C CA . PHE A 1 217 ? -15.051 -2.721 8.885 1.00 88.69 217 PHE A CA 1
ATOM 1593 C C . PHE A 1 217 ? -15.880 -2.099 10.022 1.00 88.69 217 PHE A C 1
ATOM 1595 O O . PHE A 1 217 ? -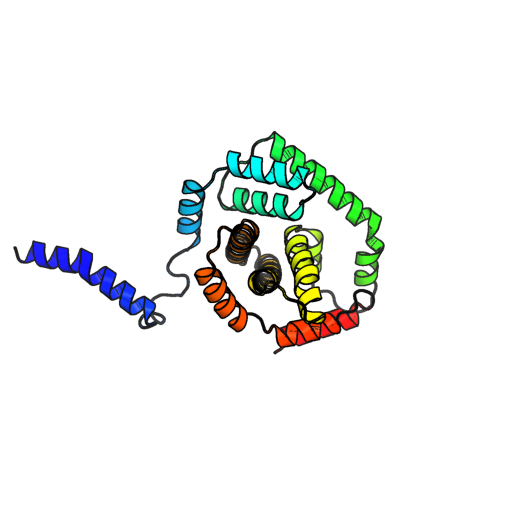15.522 -1.028 10.513 1.00 88.69 217 PHE A O 1
ATOM 1602 N N . ASP A 1 218 ? -16.938 -2.767 10.487 1.00 89.44 218 ASP A N 1
ATOM 1603 C CA . ASP A 1 218 ? -17.759 -2.275 11.603 1.00 89.44 218 ASP A CA 1
ATOM 1604 C C . ASP A 1 218 ? -16.979 -2.321 12.922 1.00 89.44 218 ASP A C 1
ATOM 1606 O O . ASP A 1 218 ? -16.917 -1.341 13.681 1.00 89.44 218 ASP A O 1
ATOM 1610 N N . LYS A 1 219 ? -16.308 -3.451 13.169 1.00 86.62 219 LYS A N 1
ATOM 1611 C CA . LYS A 1 219 ? -15.412 -3.622 14.314 1.00 86.62 219 LYS A CA 1
ATOM 1612 C C . LYS A 1 219 ? -14.220 -2.680 14.207 1.00 86.62 219 LYS A C 1
ATOM 1614 O O . LYS A 1 219 ? -13.897 -2.031 15.193 1.00 86.62 219 LYS A O 1
ATOM 1619 N N . LEU A 1 220 ? -13.644 -2.512 13.014 1.00 84.06 220 LEU A N 1
ATOM 1620 C CA . LEU A 1 220 ? -12.556 -1.569 12.751 1.00 84.06 220 LEU A CA 1
ATOM 1621 C C . LEU A 1 220 ? -12.964 -0.138 13.112 1.00 84.06 220 LEU A C 1
ATOM 1623 O O . LEU A 1 220 ? -12.231 0.541 13.823 1.00 84.06 220 LEU A O 1
ATOM 1627 N N . GLY A 1 221 ? -14.148 0.316 12.693 1.00 86.00 221 GLY A N 1
ATOM 1628 C CA . GLY A 1 221 ? -14.654 1.641 13.055 1.00 86.00 221 GLY A CA 1
ATOM 1629 C C . GLY A 1 221 ? -14.864 1.807 14.564 1.00 86.00 221 GLY A C 1
ATOM 1630 O O . GLY A 1 221 ? -14.653 2.890 15.107 1.00 86.00 221 GLY A O 1
ATOM 1631 N N . THR A 1 222 ? -15.252 0.741 15.266 1.00 86.50 222 THR A N 1
ATOM 1632 C CA . THR A 1 222 ? -15.369 0.740 16.735 1.00 86.50 222 THR A CA 1
ATOM 1633 C C . THR A 1 222 ? -13.994 0.797 17.402 1.00 86.50 222 THR A C 1
ATOM 1635 O O . THR A 1 222 ? -13.776 1.628 18.282 1.00 86.50 222 THR A O 1
ATOM 1638 N N . THR A 1 223 ? -13.046 -0.013 16.932 1.00 80.25 223 THR A N 1
ATOM 1639 C CA . THR A 1 223 ? -11.654 -0.030 17.389 1.00 80.25 223 THR A CA 1
ATOM 1640 C C . THR A 1 223 ? -10.997 1.330 17.198 1.00 80.25 223 THR A C 1
ATOM 1642 O O . THR A 1 223 ? -10.454 1.873 18.151 1.00 80.25 223 THR A O 1
ATOM 1645 N N . LEU A 1 224 ? -11.108 1.936 16.014 1.00 81.56 224 LEU A N 1
ATOM 1646 C CA . LEU A 1 224 ? -10.507 3.241 15.723 1.00 81.56 224 LEU A CA 1
ATOM 1647 C C . LEU A 1 224 ? -11.062 4.371 16.604 1.00 81.56 224 LEU A C 1
ATOM 1649 O O . LEU A 1 224 ? -10.332 5.309 16.901 1.00 81.56 224 LEU A O 1
ATOM 1653 N N . ARG A 1 225 ? -12.321 4.284 17.057 1.00 81.56 225 ARG A N 1
ATOM 1654 C CA . ARG A 1 225 ? -12.892 5.233 18.036 1.00 81.56 225 ARG A CA 1
ATOM 1655 C C . ARG A 1 225 ? -12.348 5.037 19.449 1.00 81.56 225 ARG A C 1
ATOM 1657 O O . ARG A 1 225 ? -12.346 5.987 20.223 1.00 81.56 225 ARG A O 1
ATOM 1664 N N . ALA A 1 226 ? -11.960 3.812 19.789 1.00 74.12 226 ALA A N 1
ATOM 1665 C CA . ALA A 1 226 ? -11.452 3.442 21.107 1.00 74.12 226 ALA A CA 1
ATOM 1666 C C . ALA A 1 226 ? -9.927 3.593 21.232 1.00 74.12 226 ALA A C 1
ATOM 1668 O O . ALA A 1 226 ? -9.405 3.581 22.346 1.00 74.12 226 ALA A O 1
ATOM 1669 N N . VAL A 1 227 ? -9.212 3.714 20.109 1.00 68.50 227 VAL A N 1
ATOM 1670 C CA . VAL A 1 227 ? -7.770 3.969 20.086 1.00 68.50 227 VAL A CA 1
ATOM 1671 C C . VAL A 1 227 ? -7.502 5.379 20.603 1.00 68.50 227 VAL A C 1
ATOM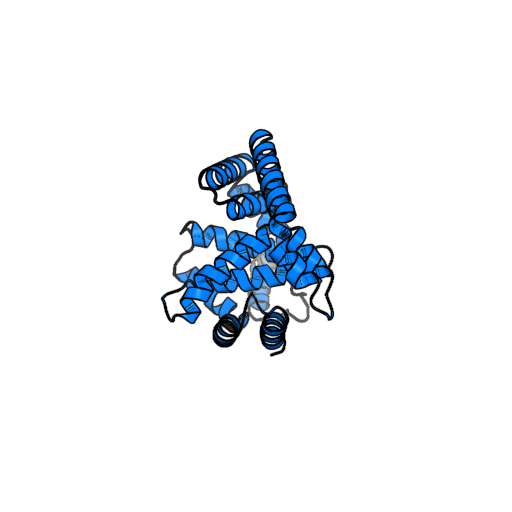 1673 O O . VAL A 1 227 ? -7.889 6.370 19.987 1.00 68.50 227 VAL A O 1
ATOM 1676 N N . ASP A 1 228 ? -6.793 5.451 21.724 1.00 64.62 228 ASP A N 1
ATOM 1677 C CA . ASP A 1 228 ? -6.221 6.682 22.251 1.00 64.62 228 ASP A CA 1
ATOM 1678 C C . ASP A 1 228 ? -4.700 6.592 22.143 1.00 64.62 228 ASP A C 1
ATOM 1680 O O . ASP A 1 228 ? -4.038 5.844 22.860 1.00 64.62 228 ASP A O 1
ATOM 1684 N N . LEU A 1 229 ? -4.138 7.375 21.227 1.00 57.41 229 LEU A N 1
ATOM 1685 C CA . LEU A 1 229 ? -2.701 7.436 20.967 1.00 57.41 229 LEU A CA 1
ATOM 1686 C C . LEU A 1 229 ? -1.883 7.958 22.163 1.00 57.41 229 LEU A C 1
ATOM 1688 O O . LEU A 1 229 ? -0.661 7.827 22.166 1.00 57.41 229 LEU A O 1
ATOM 1692 N N . THR A 1 230 ? -2.540 8.533 23.172 1.00 56.41 230 THR A N 1
ATOM 1693 C CA . THR A 1 230 ? -1.925 8.955 24.436 1.00 56.41 230 THR A CA 1
ATOM 1694 C C . THR A 1 230 ? -2.023 7.895 25.541 1.00 56.41 230 THR A C 1
ATOM 1696 O O . THR A 1 230 ? -1.235 7.945 26.485 1.00 56.41 230 THR A O 1
ATOM 1699 N N . ASP A 1 231 ? -2.905 6.896 25.391 1.00 60.22 231 ASP A N 1
ATOM 1700 C CA . ASP A 1 231 ? -3.027 5.717 26.260 1.00 60.22 231 ASP A CA 1
ATOM 1701 C C . ASP A 1 231 ? -2.696 4.437 25.472 1.00 60.22 231 ASP A C 1
ATOM 1703 O O . ASP A 1 231 ? -3.520 3.787 24.815 1.00 60.22 231 ASP A O 1
ATOM 1707 N N . THR A 1 232 ? -1.431 4.042 25.572 1.00 54.88 232 THR A N 1
ATOM 1708 C CA . THR A 1 232 ? -0.865 2.894 24.859 1.00 54.88 232 THR A CA 1
ATOM 1709 C C . THR A 1 232 ? -1.485 1.563 25.296 1.00 54.88 232 THR A C 1
ATOM 1711 O O . THR A 1 232 ? -1.615 0.645 24.480 1.00 54.88 232 THR A O 1
ATOM 1714 N N . ALA A 1 233 ? -1.951 1.460 26.545 1.00 55.25 233 ALA A N 1
ATOM 1715 C CA . ALA A 1 233 ? -2.623 0.273 27.063 1.00 55.25 233 ALA A CA 1
ATOM 1716 C C . ALA A 1 233 ? -4.061 0.156 26.532 1.00 55.25 233 ALA A C 1
ATOM 1718 O O . ALA A 1 233 ? -4.509 -0.953 26.219 1.00 55.25 233 ALA A O 1
ATOM 1719 N N . ALA A 1 234 ? -4.778 1.277 26.406 1.00 58.75 234 ALA A N 1
ATOM 1720 C CA . ALA A 1 234 ? -6.093 1.319 25.765 1.00 58.75 234 ALA A CA 1
ATOM 1721 C C . ALA A 1 234 ? -6.010 0.972 24.276 1.00 58.75 234 ALA A C 1
ATOM 1723 O O . ALA A 1 234 ? -6.755 0.109 23.810 1.00 58.75 234 ALA A O 1
ATOM 1724 N N . THR A 1 235 ? -5.040 1.548 23.564 1.00 55.44 235 THR A N 1
ATOM 1725 C CA . THR A 1 235 ? -4.775 1.224 22.155 1.00 55.44 235 THR A CA 1
ATOM 1726 C C . THR A 1 235 ? -4.461 -0.259 21.965 1.00 55.44 235 THR A C 1
ATOM 1728 O O . THR A 1 235 ? -5.053 -0.909 21.104 1.00 55.44 235 THR A O 1
ATOM 1731 N N . ARG A 1 236 ? -3.595 -0.840 22.808 1.00 58.31 236 ARG A N 1
ATOM 1732 C CA . ARG A 1 236 ? -3.274 -2.273 22.739 1.00 58.31 236 ARG A CA 1
ATOM 1733 C C . ARG A 1 236 ? -4.509 -3.150 22.936 1.00 58.31 236 ARG A C 1
ATOM 1735 O O . ARG A 1 236 ? -4.690 -4.099 22.179 1.00 58.31 236 ARG A O 1
ATOM 1742 N N . ARG A 1 237 ? -5.347 -2.844 23.933 1.00 62.06 237 ARG A N 1
ATOM 1743 C CA . ARG A 1 237 ? -6.601 -3.576 24.177 1.00 62.06 237 ARG A CA 1
ATOM 1744 C C . ARG A 1 237 ? -7.525 -3.506 22.965 1.00 62.06 237 ARG A C 1
ATOM 1746 O O . ARG A 1 237 ? -7.954 -4.544 22.487 1.00 62.06 237 ARG A O 1
ATOM 1753 N N . ALA A 1 238 ? -7.730 -2.316 22.405 1.00 60.69 238 ALA A N 1
ATOM 1754 C CA . ALA A 1 238 ? -8.585 -2.132 21.235 1.00 60.69 238 ALA A CA 1
ATOM 1755 C C . ALA A 1 238 ? -8.094 -2.923 20.002 1.00 60.69 238 ALA A C 1
ATOM 1757 O O . ALA A 1 238 ? -8.904 -3.494 19.268 1.00 60.69 238 ALA A O 1
ATOM 1758 N N . VAL A 1 239 ? -6.775 -2.986 19.784 1.00 60.88 239 VAL A N 1
ATOM 1759 C CA . VAL A 1 239 ? -6.162 -3.764 18.692 1.00 60.88 239 VAL A CA 1
ATOM 1760 C C . VAL A 1 239 ? -6.250 -5.273 18.949 1.00 60.88 239 VAL A C 1
ATOM 1762 O O . VAL A 1 239 ? -6.568 -6.030 18.034 1.00 60.88 239 VAL A O 1
ATOM 1765 N N . ALA A 1 240 ? -6.007 -5.723 20.182 1.00 60.75 240 ALA A N 1
ATOM 1766 C CA . ALA A 1 240 ? -6.128 -7.134 20.552 1.00 60.75 240 ALA A CA 1
ATOM 1767 C C . ALA A 1 240 ? -7.578 -7.627 20.439 1.00 60.75 240 ALA A C 1
ATOM 1769 O O . ALA A 1 240 ? -7.821 -8.696 19.881 1.00 60.75 240 ALA A O 1
ATOM 1770 N N . ASP A 1 241 ? -8.539 -6.816 20.884 1.00 67.31 241 ASP A N 1
ATOM 1771 C CA . ASP A 1 241 ? -9.966 -7.100 20.750 1.00 67.31 241 ASP A CA 1
ATOM 1772 C C . ASP A 1 241 ? -10.370 -7.193 19.279 1.00 67.31 241 ASP A C 1
ATOM 1774 O O . ASP A 1 241 ? -11.154 -8.072 18.923 1.00 67.31 241 ASP A O 1
ATOM 1778 N N . TYR A 1 242 ? -9.811 -6.340 18.408 1.00 66.56 242 TYR A N 1
ATOM 1779 C CA . TYR A 1 242 ? -10.003 -6.427 16.959 1.00 66.56 242 TYR A CA 1
ATOM 1780 C C . TYR A 1 242 ? -9.482 -7.753 16.388 1.00 66.56 242 TYR A C 1
ATOM 1782 O O . TYR A 1 242 ? -10.224 -8.414 15.668 1.00 66.56 242 TYR A O 1
ATOM 1790 N N . ALA A 1 243 ? -8.268 -8.173 16.754 1.00 61.84 243 ALA A N 1
ATOM 1791 C CA . ALA A 1 243 ? -7.643 -9.399 16.248 1.00 61.84 243 ALA A CA 1
ATOM 1792 C C . ALA A 1 243 ? -8.248 -10.704 16.808 1.00 61.84 243 ALA A C 1
ATOM 1794 O O . ALA A 1 243 ? -8.124 -11.753 16.183 1.00 61.84 243 ALA A O 1
ATOM 1795 N N . GLY A 1 244 ? -8.870 -10.658 17.990 1.00 53.78 244 GLY A N 1
ATOM 1796 C CA . GLY A 1 244 ? -9.351 -11.837 18.720 1.00 53.78 244 GLY A CA 1
ATOM 1797 C C . GLY A 1 244 ? -10.761 -12.330 18.378 1.00 53.78 244 GLY A C 1
ATOM 1798 O O . GLY A 1 244 ? -11.257 -13.214 19.074 1.00 53.78 244 GLY A O 1
ATOM 1799 N N . GLY A 1 245 ? -11.433 -11.775 17.366 1.00 49.56 245 GLY A N 1
ATOM 1800 C CA . GLY A 1 245 ? -12.786 -12.204 16.983 1.00 49.56 245 GLY A CA 1
ATOM 1801 C C . GLY A 1 245 ? -13.161 -11.816 15.574 1.00 49.56 245 GLY A C 1
ATOM 1802 O O . GLY A 1 245 ? -14.067 -12.470 15.028 1.00 49.56 245 GLY A O 1
#

Foldseek 3Di:
DVVVVVVCCVVPVVVVVVVVCVVVCVCCVPQPPPNDPCLVVVLVVCVVVDAQARLLVQLVVCVVVVVLLLNVLSVLLCVSSVGDHDPVSVVSNVVVVVVVLVCCVVVCPLVVLLVPPDDDDDVLVVCLVNPDSNLVVLVVLCCVQLVCLLVVHDHQLLSNLLSVQLNVLSSVCSVVVHPSSVVNSVSSVSNVCVVVVVDDPVNSVVSSVVSVVVAVSVLSSVLVVQDDSNDSVSNVVSVVVRVVD

Solvent-accessible surface area (backbone atoms only — not comparable to full-atom values): 13473 Å² total; per-residue (Å²): 109,72,68,61,51,53,49,49,44,55,69,54,50,46,56,52,52,47,50,61,33,48,79,67,60,75,34,58,94,79,44,55,93,69,70,64,70,60,62,66,56,54,40,52,53,46,60,74,76,47,50,20,66,58,44,28,52,52,24,49,51,23,50,76,70,68,36,51,42,57,21,51,50,43,51,50,52,27,62,74,58,72,30,68,60,46,73,67,48,52,52,51,53,53,53,52,49,53,48,52,53,49,49,55,66,74,59,35,65,68,59,45,58,60,70,69,54,90,74,87,84,61,68,54,62,57,49,46,69,73,71,42,60,60,53,50,42,22,50,50,39,35,54,55,30,42,48,25,50,60,72,71,45,92,53,55,61,53,56,30,38,39,20,54,51,33,45,51,23,48,53,41,14,60,74,60,78,49,74,20,47,66,60,28,52,53,38,51,52,53,48,50,37,52,75,70,64,72,55,50,73,68,58,49,52,55,52,35,54,56,35,56,76,77,37,62,63,71,59,48,38,53,30,63,71,54,45,37,94,89,39,61,68,50,29,50,50,31,53,48,59,62,75,71,111

Radius of gyration: 21.73 Å; Cα contacts (8 Å, |Δi|>4): 182; chains: 1; bounding box: 42×57×70 Å

Sequence (245 aa):
MRFLISLVVFLLVLPLAFMAAYERGLLDEYVPEDAIPAAPFIKAELSEATNGADLSHRIDGALDENAYDDAVMYAEIAAWADMPLTPDTQARLDAENAFARRVTRNTGSFVTGFVTGEGGDTPAFMGAMASDLTVVGDVRDITGEGGKLVRGEEYSQMILGLSVVGLAATTATVATGGGGLPARIGVSILKVAKKAGTVTAGFTRDIVRVLQEAVNFDKLGTTLRAVDLTDTAATRRAVADYAGG